Protein AF-A0A6S7HQ78-F1 (afdb_monomer)

Organism: Paramuricea clavata (NCBI:txid317549)

Mean predicted aligned error: 3.04 Å

pLDDT: mean 95.35, std 5.03, range [58.72, 98.69]

Nearest PDB structures (foldseek):
  8rsv-assembly2_B  TM=5.257E-01  e=1.637E+00  Bacillus phage phi3T
  3jck-assembly1_C  TM=4.688E-01  e=1.423E+00  Saccharomyces cerevisiae S288C
  6fvu-assembly1_Q  TM=4.841E-01  e=2.065E+00  Saccharomyces cerevisiae S288C
  9e8h-assembly1_V  TM=4.568E-01  e=1.971E+00  Homo sapiens
  5a5b-assembly1_Q  TM=2.644E-01  e=6.310E+00  Saccharomyces cerevisiae

InterPro domains:
  IPR033891 Tetratricopeptide repeat protein 38 [PTHR16263] (1-188)

Sequence (188 aa):
MEGRYNEGITFLDRTEEHWTRGEMLACHNYWHWALYHIEKGDHGVAVDIYDKQISQRCKSGAMLDLVDGSSLLYRLQLEGINVKDKWREMQQLWGDGHSDDHILVFNDLHLLMCTLGSKENDETATIMQSMKDFIWERQGTNSDVTKEVGLKMCEAFEYFDKEDYAKSTELLAPLKYKFVKVGGSNAQ

Solvent-accessible surface area (backbone atoms only — not comparable to full-atom values): 10358 Å² total; per-residue (Å²): 133,92,78,57,34,71,60,50,45,54,53,52,65,78,40,41,88,62,53,54,72,42,67,95,48,27,42,57,52,50,44,53,48,25,49,32,26,46,78,70,67,42,48,70,57,23,49,48,42,39,66,70,48,32,56,62,48,24,73,73,58,45,67,68,32,44,42,44,47,34,53,50,53,52,52,40,43,75,74,68,43,92,50,61,80,55,21,52,56,52,39,60,54,61,47,93,78,57,57,75,60,76,78,44,48,47,55,55,51,30,52,45,50,23,26,61,57,48,66,38,62,69,60,39,52,47,35,59,47,37,53,52,50,43,45,72,78,44,79,55,72,52,33,51,37,27,66,76,47,38,55,47,49,50,53,18,50,54,28,42,76,71,67,37,54,67,60,15,45,66,50,42,63,85,38,67,92,50,56,76,68,55,52,82,56,93,88,109

Foldseek 3Di:
DPLPLVVLLVVCVVCVVPCVVVLVCNLVSLLSNLVSCVSVVVNVVSVVSLVPPLLVSLLVLPLVSLLSSLVSLLSSVVVVHDCLVVLVSSLVSPPDPCLQVLPALSSLLSNLSSCLSNVVVVSLVSSLVNLVVCLVPDDDLSSVLCVPQRSLQSVLVVCVSVVVPVSSCVSCVVCVVVPCSSDDDPVD

Secondary structure (DSSP, 8-state):
--S-HHHHHHHHHHTHHHHTT-HHHHHHHHHHHHHHHHHHT-HHHHHHHIIIIIHHHHTT--HHHHHHHHHHHHHHHHTT---HHHHHHHHHHH-TTSTTT-S-HHHHHHHHHHHHHHT-HHHHHHHHHHHHHHHHH--SHHHHHIIIIIHHHHHHHHHHHTT-HHHHHHHHGGGTTTGGGG-S-TT-

Structure (mmCIF, N/CA/C/O backbone):
data_AF-A0A6S7HQ78-F1
#
_entry.id   AF-A0A6S7HQ78-F1
#
loop_
_atom_site.group_PDB
_atom_site.id
_atom_site.type_symbol
_atom_site.label_atom_id
_atom_site.label_alt_id
_atom_site.label_comp_id
_atom_site.label_asym_id
_atom_site.label_entity_id
_atom_site.label_seq_id
_atom_site.pdbx_PDB_ins_code
_atom_site.Cartn_x
_atom_site.Cartn_y
_atom_site.Cartn_z
_atom_site.occupancy
_atom_site.B_iso_or_equiv
_atom_site.auth_seq_id
_atom_site.auth_comp_id
_atom_site.auth_asym_id
_atom_site.auth_atom_id
_atom_site.pdbx_PDB_model_num
ATOM 1 N N . MET A 1 1 ? -8.810 -14.954 -3.221 1.00 58.72 1 MET A N 1
ATOM 2 C CA . MET A 1 1 ? -9.829 -15.049 -2.154 1.00 58.72 1 MET A CA 1
ATOM 3 C C . MET A 1 1 ? -11.047 -15.767 -2.712 1.00 58.72 1 MET A C 1
ATOM 5 O O . MET A 1 1 ? -11.453 -15.450 -3.818 1.00 58.72 1 MET A O 1
ATOM 9 N N . GLU A 1 2 ? -11.600 -16.749 -2.001 1.00 82.00 2 GLU A N 1
ATOM 10 C CA . GLU A 1 2 ? -12.735 -17.574 -2.473 1.00 82.00 2 GLU A CA 1
ATOM 11 C C . GLU A 1 2 ? -14.113 -16.924 -2.218 1.00 82.00 2 GLU A C 1
ATOM 13 O O . GLU A 1 2 ? -15.136 -17.594 -2.296 1.00 82.00 2 GLU A O 1
ATOM 18 N N . GLY A 1 3 ? -14.155 -15.640 -1.842 1.00 84.75 3 GLY A N 1
ATOM 19 C CA . GLY A 1 3 ? -15.401 -14.927 -1.523 1.00 84.75 3 GLY A CA 1
ATOM 20 C C . GLY A 1 3 ? -16.087 -15.363 -0.218 1.00 84.75 3 GLY A C 1
ATOM 21 O O . GLY A 1 3 ? -17.202 -14.937 0.058 1.00 84.75 3 GLY A O 1
ATOM 22 N N . ARG A 1 4 ? -15.441 -16.190 0.615 1.00 92.69 4 ARG A N 1
ATOM 23 C CA . ARG A 1 4 ? -15.998 -16.723 1.875 1.00 92.69 4 ARG A CA 1
ATOM 24 C C . ARG A 1 4 ? -15.864 -15.746 3.056 1.00 92.69 4 ARG A C 1
ATOM 26 O O . ARG A 1 4 ? -15.398 -16.121 4.130 1.00 92.69 4 ARG A O 1
ATOM 33 N N . TYR A 1 5 ? -16.260 -14.485 2.870 1.00 94.44 5 TYR A N 1
ATOM 34 C CA . TYR A 1 5 ? -16.029 -13.421 3.861 1.00 94.44 5 TYR A CA 1
ATOM 35 C C . TYR A 1 5 ? -16.758 -13.649 5.195 1.00 94.44 5 TYR A C 1
ATOM 37 O O . TYR A 1 5 ? -16.182 -13.398 6.248 1.0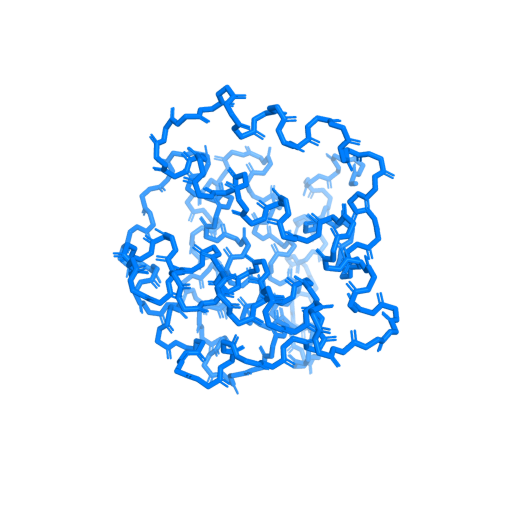0 94.44 5 TYR A O 1
ATOM 45 N N . ASN A 1 6 ? -17.972 -14.212 5.195 1.00 96.62 6 ASN A N 1
ATOM 46 C CA . ASN A 1 6 ? -18.690 -14.518 6.445 1.00 96.62 6 ASN A CA 1
ATOM 47 C C . ASN A 1 6 ? -17.988 -15.604 7.281 1.00 96.62 6 ASN A C 1
ATOM 49 O O . ASN A 1 6 ? -17.935 -15.510 8.510 1.00 96.62 6 ASN A O 1
ATOM 53 N N . GLU A 1 7 ? -17.434 -16.628 6.625 1.00 97.19 7 GLU A N 1
ATOM 54 C CA . GLU A 1 7 ? -16.640 -17.667 7.292 1.00 97.19 7 GLU A CA 1
ATOM 55 C C . GLU A 1 7 ? -15.334 -17.080 7.837 1.00 97.19 7 GLU A C 1
ATOM 57 O O . GLU A 1 7 ? -14.981 -17.349 8.984 1.00 97.19 7 GLU A O 1
ATOM 62 N N . GLY A 1 8 ? -14.664 -16.229 7.051 1.00 96.50 8 GLY A N 1
ATOM 63 C CA . GLY A 1 8 ? -13.446 -15.523 7.453 1.00 96.50 8 GLY A CA 1
ATOM 64 C C . GLY A 1 8 ? -13.648 -14.620 8.672 1.00 96.50 8 GLY A C 1
ATOM 65 O O . GLY A 1 8 ? -12.888 -14.720 9.633 1.00 96.50 8 GLY A O 1
ATOM 66 N N . ILE A 1 9 ? -14.715 -13.813 8.679 1.00 97.81 9 ILE A N 1
ATOM 67 C CA . ILE A 1 9 ? -15.107 -12.979 9.828 1.00 97.81 9 ILE A CA 1
ATOM 68 C C . ILE A 1 9 ? -15.358 -13.853 11.055 1.00 97.81 9 ILE A C 1
ATOM 70 O O . ILE A 1 9 ? -14.793 -13.594 12.111 1.00 97.81 9 ILE A O 1
ATOM 74 N N . THR A 1 10 ? -16.165 -14.910 10.913 1.00 98.00 10 THR A N 1
ATOM 75 C CA . THR A 1 10 ? -16.498 -15.808 12.032 1.00 98.00 10 THR A CA 1
ATOM 76 C C . THR A 1 10 ? -15.250 -16.473 12.612 1.00 98.00 10 THR A C 1
ATOM 78 O O . THR A 1 10 ? -15.151 -16.659 13.823 1.00 98.00 10 THR A O 1
ATOM 81 N N . PHE A 1 11 ? -14.301 -16.859 11.758 1.00 97.50 11 PHE A N 1
ATOM 82 C CA . PHE A 1 11 ? -13.046 -17.466 12.182 1.00 97.50 11 PHE A CA 1
ATOM 83 C C . PHE A 1 11 ? -12.164 -16.477 12.950 1.00 97.50 11 PHE A C 1
ATOM 85 O O . PHE A 1 11 ? -11.717 -16.808 14.050 1.00 97.50 11 PHE A O 1
ATOM 92 N N . LEU A 1 12 ? -11.933 -15.280 12.398 1.00 97.19 12 LEU A N 1
ATOM 93 C CA . LEU A 1 12 ? -11.068 -14.270 13.015 1.00 97.19 12 LEU A CA 1
ATOM 94 C C . LEU A 1 12 ? -11.642 -13.766 14.342 1.00 97.19 12 LEU A C 1
ATOM 96 O O . LEU A 1 12 ? -10.899 -13.707 15.318 1.00 97.19 12 LEU A O 1
ATOM 100 N N . ASP A 1 13 ? -12.955 -13.543 14.402 1.00 97.56 13 ASP A N 1
ATOM 101 C CA . ASP A 1 13 ? -13.685 -13.148 15.612 1.00 97.56 13 ASP A CA 1
ATOM 102 C C . ASP A 1 13 ? -13.544 -14.180 16.738 1.00 97.56 13 ASP A C 1
ATOM 104 O O . ASP A 1 13 ? -13.049 -13.890 17.825 1.00 97.56 13 ASP A O 1
ATOM 108 N N . ARG A 1 14 ? -13.879 -15.445 16.460 1.00 97.94 14 ARG A N 1
ATOM 109 C CA . ARG A 1 14 ? -13.864 -16.510 17.479 1.00 97.94 14 ARG A CA 1
ATOM 110 C C . ARG A 1 14 ? -12.477 -16.871 17.992 1.00 97.94 14 ARG A C 1
ATOM 112 O O . ARG A 1 14 ? -12.375 -17.574 18.995 1.00 97.94 14 ARG A O 1
ATOM 119 N N . THR A 1 15 ? -11.427 -16.482 17.277 1.00 97.00 15 THR A N 1
ATOM 120 C CA . THR A 1 15 ? -10.051 -16.874 17.596 1.00 97.00 15 THR A CA 1
ATOM 121 C C . THR A 1 15 ? -9.149 -15.688 17.921 1.00 97.00 15 THR A C 1
ATOM 123 O O . THR A 1 15 ? -7.942 -15.887 18.068 1.00 97.00 15 THR A O 1
ATOM 126 N N . GLU A 1 16 ? -9.714 -14.485 18.095 1.00 96.88 16 GLU A N 1
ATOM 127 C CA . GLU A 1 16 ? -8.973 -13.237 18.329 1.00 96.88 16 GLU A CA 1
ATOM 128 C C . GLU A 1 16 ? -7.932 -13.363 19.441 1.00 96.88 16 GLU A C 1
ATOM 130 O O . GLU A 1 16 ? -6.749 -13.095 19.226 1.00 96.88 16 GLU A O 1
ATOM 135 N N . GLU A 1 17 ? -8.319 -13.893 20.602 1.00 95.56 17 GLU A N 1
ATOM 136 C CA . GLU A 1 17 ? -7.420 -14.066 21.752 1.00 95.56 17 GLU A CA 1
ATOM 137 C C . GLU A 1 17 ? -6.230 -15.007 21.495 1.00 95.56 17 GLU A C 1
ATOM 139 O O . GLU A 1 17 ? -5.263 -15.024 22.267 1.00 95.56 17 GLU A O 1
ATOM 144 N N . HIS A 1 18 ? -6.298 -15.836 20.451 1.00 95.06 18 HIS A N 1
ATOM 145 C CA . HIS A 1 18 ? -5.239 -16.769 20.084 1.00 95.06 18 HIS A CA 1
ATOM 146 C C . HIS A 1 18 ? -4.243 -16.133 19.124 1.00 95.06 18 HIS A C 1
ATOM 148 O O . HIS A 1 18 ? -3.040 -16.170 19.386 1.00 95.06 18 HIS A O 1
ATOM 154 N N . TRP A 1 19 ? -4.719 -15.549 18.022 1.00 95.50 19 TRP A N 1
ATOM 155 C CA . TRP A 1 19 ? -3.825 -15.033 16.986 1.00 95.50 19 TRP A CA 1
ATOM 156 C C . TRP A 1 19 ? -3.245 -13.658 17.326 1.00 95.50 19 TRP A C 1
ATOM 158 O O . TRP A 1 19 ? -2.155 -13.338 16.857 1.00 95.50 19 TRP A O 1
ATOM 168 N N . THR A 1 20 ? -3.887 -12.878 18.202 1.00 94.88 20 THR A N 1
ATOM 169 C CA . THR A 1 20 ? -3.341 -11.594 18.689 1.00 94.88 20 THR A CA 1
ATOM 170 C C . THR A 1 20 ? -2.066 -11.749 19.515 1.00 94.88 20 THR A C 1
ATOM 172 O O . THR A 1 20 ? -1.284 -10.807 19.608 1.00 94.88 20 THR A O 1
ATOM 175 N N . ARG A 1 21 ? -1.806 -12.943 20.065 1.00 91.69 21 ARG A N 1
ATOM 176 C CA . ARG A 1 21 ? -0.558 -13.260 20.784 1.00 91.69 21 ARG A CA 1
ATOM 177 C C . ARG A 1 21 ? 0.660 -13.314 19.862 1.00 91.69 21 ARG A C 1
ATOM 179 O O . ARG A 1 21 ? 1.787 -13.215 20.334 1.00 91.69 21 ARG A O 1
ATOM 186 N N . GLY A 1 22 ? 0.447 -13.518 18.562 1.00 86.19 22 GLY A N 1
ATOM 187 C CA . GLY A 1 22 ? 1.499 -13.469 17.555 1.00 86.19 22 GLY A CA 1
ATOM 188 C C . GLY A 1 22 ? 1.717 -12.037 17.089 1.00 86.19 22 GLY A C 1
ATOM 189 O O . GLY A 1 22 ? 1.193 -11.663 16.043 1.00 86.19 22 GLY A O 1
ATOM 190 N N . GLU A 1 23 ? 2.488 -11.250 17.843 1.00 80.06 23 GLU A N 1
ATOM 191 C CA . GLU A 1 23 ? 2.653 -9.804 17.609 1.00 80.06 23 GLU A CA 1
ATOM 192 C C . GLU A 1 23 ? 3.018 -9.463 16.154 1.00 80.06 23 GLU A C 1
ATOM 194 O O . GLU A 1 23 ? 2.415 -8.564 15.578 1.00 80.06 23 GLU A O 1
ATOM 199 N N . MET A 1 24 ? 3.899 -10.250 15.521 1.00 85.81 24 MET A N 1
ATOM 200 C CA . MET A 1 24 ? 4.350 -10.027 14.136 1.00 85.81 24 MET A CA 1
ATOM 201 C C . MET A 1 24 ? 3.259 -10.158 13.062 1.00 85.81 24 MET A C 1
ATOM 203 O O . MET A 1 24 ? 3.429 -9.633 11.969 1.00 85.81 24 MET A O 1
ATOM 207 N N . LEU A 1 25 ? 2.182 -10.909 13.318 1.00 93.81 25 LEU A N 1
ATOM 208 C CA . LEU A 1 25 ? 1.115 -11.160 12.336 1.00 93.81 25 LEU A CA 1
ATOM 209 C C . LEU A 1 25 ? -0.246 -10.643 12.798 1.00 93.81 25 LEU A C 1
ATOM 211 O O . LEU A 1 25 ? -1.219 -10.719 12.051 1.00 93.81 25 LEU A O 1
ATOM 215 N N . ALA A 1 26 ? -0.338 -10.120 14.021 1.00 96.38 26 ALA A N 1
ATOM 216 C CA . ALA A 1 26 ? -1.592 -9.626 14.563 1.00 96.38 26 ALA A CA 1
ATOM 217 C C . ALA A 1 26 ? -2.154 -8.479 13.710 1.00 96.38 26 ALA A C 1
ATOM 219 O O . ALA A 1 26 ? -3.341 -8.500 13.398 1.00 96.38 26 ALA A O 1
ATOM 220 N N . CYS A 1 27 ? -1.313 -7.522 13.291 1.00 97.00 27 CYS A N 1
ATOM 221 C CA . CYS A 1 27 ? -1.737 -6.440 12.396 1.00 97.00 27 CYS A CA 1
ATOM 222 C C . CYS A 1 27 ? -2.287 -6.993 11.080 1.00 97.00 27 CYS A C 1
ATOM 224 O O . CYS A 1 27 ? -3.417 -6.690 10.702 1.00 97.00 27 CYS A O 1
ATOM 226 N N . HIS A 1 28 ? -1.538 -7.908 10.466 1.00 97.12 28 HIS A N 1
ATOM 227 C CA . HIS A 1 28 ? -1.917 -8.534 9.207 1.00 97.12 28 HIS A CA 1
ATOM 228 C C . HIS A 1 28 ? -3.237 -9.307 9.295 1.00 97.12 28 HIS A C 1
ATOM 230 O O . HIS A 1 28 ? -4.063 -9.263 8.385 1.00 97.12 28 HIS A O 1
ATOM 236 N N . ASN A 1 29 ? -3.500 -9.973 10.418 1.00 97.19 29 ASN A N 1
ATOM 237 C CA . ASN A 1 29 ? -4.776 -10.651 10.637 1.00 97.19 29 ASN A CA 1
ATOM 238 C C . ASN A 1 29 ? -5.939 -9.662 10.796 1.00 97.19 29 ASN A C 1
ATOM 240 O O . ASN A 1 29 ? -7.007 -9.899 10.230 1.00 97.19 29 ASN A O 1
ATOM 244 N N . TYR A 1 30 ? -5.741 -8.539 11.496 1.00 98.12 30 TYR A N 1
ATOM 245 C CA . TYR A 1 30 ? -6.737 -7.460 11.524 1.00 98.12 30 TYR A CA 1
ATOM 246 C C . TYR A 1 30 ? -6.963 -6.858 10.139 1.00 98.12 30 TYR A C 1
ATOM 248 O O . TYR A 1 30 ? -8.100 -6.546 9.795 1.00 98.12 30 TYR A O 1
ATOM 256 N N . TRP A 1 31 ? -5.916 -6.739 9.327 1.00 98.06 31 TRP A N 1
ATOM 257 C CA . TRP A 1 31 ? -6.031 -6.284 7.949 1.00 98.06 31 TRP A CA 1
ATOM 258 C C . TRP A 1 31 ? -6.924 -7.213 7.116 1.00 98.06 31 TRP A C 1
ATOM 260 O O . TRP A 1 31 ? -7.906 -6.746 6.538 1.00 98.06 31 TRP A O 1
ATOM 270 N N . HIS A 1 32 ? -6.690 -8.533 7.143 1.00 97.31 32 HIS A N 1
ATOM 271 C CA . HIS A 1 32 ? -7.589 -9.510 6.499 1.00 97.31 32 HIS A CA 1
ATOM 272 C C . HIS A 1 32 ? -9.019 -9.421 7.039 1.00 97.31 32 HIS A C 1
ATOM 274 O O . HIS A 1 32 ? -9.977 -9.515 6.273 1.00 97.31 32 HIS A O 1
ATOM 280 N N . TRP A 1 33 ? -9.182 -9.212 8.349 1.00 97.88 33 TRP A N 1
ATOM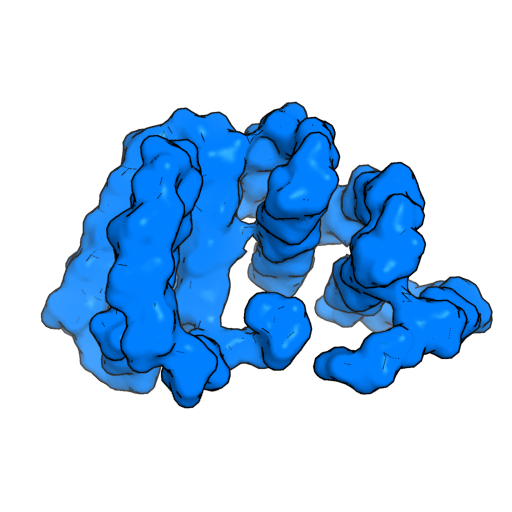 281 C CA . TRP A 1 33 ? -10.503 -9.033 8.947 1.00 97.88 33 TRP A CA 1
ATOM 282 C C . TRP A 1 33 ? -11.221 -7.809 8.373 1.00 97.88 33 TRP A C 1
ATOM 284 O O . TRP A 1 33 ? -12.383 -7.903 7.976 1.00 97.88 33 TRP A O 1
ATOM 294 N N . ALA A 1 34 ? -10.526 -6.676 8.277 1.00 98.38 34 ALA A N 1
ATOM 295 C CA . ALA A 1 34 ? -11.068 -5.455 7.698 1.00 98.38 34 ALA A CA 1
ATOM 296 C C . ALA A 1 34 ? -11.445 -5.649 6.223 1.00 98.38 34 ALA A C 1
ATOM 298 O O . ALA A 1 34 ? -12.515 -5.197 5.817 1.00 98.38 34 ALA A O 1
ATOM 299 N N . LEU A 1 35 ? -10.641 -6.383 5.442 1.00 97.19 35 LEU A N 1
ATOM 300 C CA . LEU A 1 35 ? -10.989 -6.705 4.056 1.00 97.19 35 LEU A CA 1
ATOM 301 C C . LEU A 1 35 ? -12.298 -7.482 3.945 1.00 97.19 35 LEU A C 1
ATOM 303 O O . LEU A 1 35 ? -13.119 -7.163 3.093 1.00 97.19 35 LEU A O 1
ATOM 307 N N . TYR A 1 36 ? -12.534 -8.471 4.810 1.00 97.62 36 TYR A N 1
ATOM 308 C CA . TYR A 1 36 ? -13.803 -9.199 4.778 1.00 97.62 36 TYR A CA 1
ATOM 309 C C . TYR A 1 36 ? -15.007 -8.296 5.053 1.00 97.62 36 TYR A C 1
ATOM 311 O O . TYR A 1 36 ? -16.075 -8.519 4.485 1.00 97.62 36 TYR A O 1
ATOM 319 N N . HIS A 1 37 ? -14.846 -7.279 5.902 1.00 98.12 37 HIS A N 1
ATOM 320 C CA . HIS A 1 37 ? -15.891 -6.281 6.132 1.00 98.12 37 HIS A CA 1
ATOM 321 C C . HIS A 1 37 ? -16.060 -5.334 4.945 1.00 98.12 37 HIS A C 1
ATOM 323 O O . HIS A 1 37 ? -17.197 -5.004 4.624 1.00 98.12 37 HIS A O 1
ATOM 329 N N . ILE A 1 38 ? -14.980 -4.964 4.246 1.00 97.44 38 ILE A N 1
ATOM 330 C CA . ILE A 1 38 ? -15.074 -4.218 2.980 1.00 97.44 38 ILE A CA 1
ATOM 331 C C . ILE A 1 38 ? -15.879 -5.009 1.945 1.00 97.44 38 ILE A C 1
ATOM 333 O O . ILE A 1 38 ? -16.878 -4.510 1.444 1.00 97.44 38 ILE A O 1
ATOM 337 N N . GLU A 1 39 ? -15.531 -6.275 1.709 1.00 95.19 39 GLU A N 1
ATOM 338 C CA . GLU A 1 39 ? -16.227 -7.145 0.744 1.00 95.19 39 GLU A CA 1
ATOM 339 C C . GLU A 1 39 ? -17.715 -7.351 1.079 1.00 95.19 39 GLU A C 1
ATOM 341 O O . GLU A 1 39 ? -18.547 -7.579 0.200 1.00 95.19 39 GLU A O 1
ATOM 346 N N . LYS A 1 40 ? -18.072 -7.273 2.364 1.00 95.94 40 LYS A N 1
ATOM 347 C CA . LYS A 1 40 ? -19.457 -7.368 2.838 1.00 95.94 40 LYS A CA 1
ATOM 348 C C . LYS A 1 40 ? -20.230 -6.043 2.719 1.00 95.94 40 LYS A C 1
ATOM 350 O O . LYS A 1 40 ? -21.454 -6.050 2.846 1.00 95.94 40 LYS A O 1
ATOM 355 N N . GLY A 1 41 ? -19.543 -4.924 2.482 1.00 96.38 41 GLY A N 1
ATOM 356 C CA . GLY A 1 41 ? -20.099 -3.567 2.504 1.00 96.38 41 GLY A CA 1
ATOM 357 C C . GLY A 1 41 ? -20.178 -2.941 3.904 1.00 96.38 41 GLY A C 1
ATOM 358 O O . GLY A 1 41 ? -20.706 -1.841 4.067 1.00 96.38 41 GLY A O 1
ATOM 359 N N . ASP A 1 42 ? -19.628 -3.603 4.924 1.00 97.88 42 ASP A N 1
ATOM 360 C CA . ASP A 1 42 ? -19.590 -3.141 6.317 1.00 97.88 42 ASP A CA 1
ATOM 361 C C . ASP A 1 42 ? -18.409 -2.167 6.539 1.00 97.88 42 ASP A C 1
ATOM 363 O O . ASP A 1 42 ? -17.599 -2.315 7.457 1.00 97.88 42 ASP A O 1
ATOM 367 N N . HIS A 1 43 ? -18.298 -1.132 5.698 1.00 98.31 43 HIS A N 1
ATOM 368 C CA . HIS A 1 43 ? -17.146 -0.217 5.665 1.00 98.31 43 HIS A CA 1
ATOM 369 C C . HIS A 1 43 ? -16.861 0.473 7.006 1.00 98.31 43 HIS A C 1
ATOM 371 O O . HIS A 1 43 ? -15.704 0.685 7.363 1.00 98.31 43 HIS A O 1
ATOM 377 N N . GLY A 1 44 ? -17.905 0.793 7.780 1.00 98.38 44 GLY A N 1
ATOM 378 C CA . GLY A 1 44 ? -17.749 1.377 9.115 1.00 98.38 44 GLY A CA 1
ATOM 379 C C . GLY A 1 44 ? -16.996 0.456 10.080 1.00 98.38 44 GLY A C 1
ATOM 380 O O . GLY A 1 44 ? -16.186 0.930 10.869 1.00 98.38 44 GLY A O 1
ATOM 381 N N . VAL A 1 45 ? -17.192 -0.862 9.970 1.00 98.44 45 VAL A N 1
ATOM 382 C CA . VAL A 1 45 ? -16.467 -1.846 10.786 1.00 98.44 45 VAL A CA 1
ATOM 383 C C . VAL A 1 45 ? -15.006 -1.939 10.348 1.00 98.44 45 VAL A C 1
ATOM 385 O O . VAL A 1 45 ? -14.117 -2.015 11.192 1.00 98.44 45 VAL A O 1
ATOM 388 N N . ALA A 1 46 ? -14.736 -1.877 9.042 1.00 98.62 46 ALA A N 1
ATOM 389 C CA . ALA A 1 46 ? -13.368 -1.852 8.527 1.00 98.62 46 ALA A CA 1
ATOM 390 C C . ALA A 1 46 ? -12.593 -0.605 8.998 1.00 98.62 46 ALA A C 1
ATOM 392 O O . ALA A 1 46 ? -11.438 -0.722 9.411 1.00 98.62 46 ALA A O 1
ATOM 393 N N . VAL A 1 47 ? -13.238 0.569 9.015 1.00 98.69 47 VAL A N 1
ATOM 394 C CA . VAL A 1 47 ? -12.672 1.802 9.596 1.00 98.69 47 VAL A CA 1
ATOM 395 C C . VAL A 1 47 ? -12.404 1.639 11.092 1.00 98.69 47 VAL A C 1
ATOM 397 O O . VAL A 1 47 ? -11.322 1.987 11.559 1.00 98.69 47 VAL A O 1
ATOM 400 N N . ASP A 1 48 ? -13.342 1.057 11.838 1.00 98.56 48 ASP A N 1
ATOM 401 C CA . ASP A 1 48 ? -13.180 0.789 13.268 1.00 98.56 48 ASP A CA 1
ATOM 402 C C . ASP A 1 48 ? -11.988 -0.136 13.561 1.00 98.56 48 ASP A C 1
ATOM 404 O O . ASP A 1 48 ? -11.242 0.096 14.516 1.00 98.56 48 ASP A O 1
ATOM 408 N N . ILE A 1 49 ? -11.790 -1.177 12.743 1.00 98.62 49 ILE A N 1
ATOM 409 C CA . ILE A 1 49 ? -10.632 -2.076 12.842 1.00 98.62 49 ILE A CA 1
ATOM 410 C C . ILE A 1 49 ? -9.341 -1.306 12.553 1.00 98.62 49 ILE A C 1
ATOM 412 O O . ILE A 1 49 ? -8.371 -1.443 13.305 1.00 98.62 49 ILE A O 1
ATOM 416 N N . TYR A 1 50 ? -9.328 -0.467 11.512 1.00 98.69 50 TYR A N 1
ATOM 417 C CA . TYR A 1 50 ? -8.176 0.383 11.220 1.00 98.69 50 TYR A CA 1
ATOM 418 C C . TYR A 1 50 ? -7.823 1.266 12.425 1.00 98.69 50 TYR A C 1
ATOM 420 O O . TYR A 1 50 ? -6.692 1.236 12.911 1.00 98.69 50 TYR A O 1
ATOM 428 N N . ASP A 1 51 ? -8.804 1.994 12.960 1.00 98.19 51 ASP A N 1
ATOM 429 C CA . ASP A 1 51 ? -8.592 2.976 14.024 1.00 98.19 51 ASP A CA 1
ATOM 430 C C . ASP A 1 51 ? -8.165 2.339 15.344 1.00 98.19 51 ASP A C 1
ATOM 432 O O . ASP A 1 51 ? -7.265 2.845 16.016 1.00 98.19 51 ASP A O 1
ATOM 436 N N . LYS A 1 52 ? -8.779 1.217 15.722 1.00 98.00 52 LYS A N 1
ATOM 437 C CA . LYS A 1 52 ? -8.528 0.581 17.022 1.00 98.00 52 LYS A CA 1
ATOM 438 C C . LYS A 1 52 ? -7.302 -0.322 17.009 1.00 98.00 52 LYS A C 1
ATOM 440 O O . LYS A 1 52 ? -6.674 -0.485 18.053 1.00 98.00 52 LYS A O 1
ATOM 445 N N . GLN A 1 53 ? -6.982 -0.935 15.868 1.00 97.75 53 GLN A N 1
ATOM 446 C CA . GLN A 1 53 ? -6.019 -2.035 15.824 1.00 97.75 53 GLN A CA 1
ATOM 447 C C . GLN A 1 53 ? -4.833 -1.759 14.907 1.00 97.75 53 GLN A C 1
ATOM 449 O O . GLN A 1 53 ? -3.694 -1.854 15.368 1.00 97.75 53 GLN A O 1
ATOM 454 N N . ILE A 1 54 ? -5.075 -1.432 13.638 1.00 97.81 54 ILE A N 1
ATOM 455 C CA . ILE A 1 54 ? -4.000 -1.310 12.641 1.00 97.81 54 ILE A CA 1
ATOM 456 C C . ILE A 1 54 ? -3.187 -0.039 12.894 1.00 97.81 54 ILE A C 1
ATOM 458 O O . ILE A 1 54 ? -1.976 -0.130 13.064 1.00 97.81 54 ILE A O 1
ATOM 462 N N . SER A 1 55 ? -3.839 1.117 13.067 1.00 97.12 55 SER A N 1
ATOM 463 C CA . SER A 1 55 ? -3.161 2.400 13.326 1.00 97.12 55 SER A CA 1
ATOM 464 C C . SER A 1 55 ? -2.231 2.349 14.546 1.00 97.12 55 SER A C 1
ATOM 466 O O . SER A 1 55 ? -1.123 2.878 14.518 1.00 97.12 55 SER A O 1
ATOM 468 N N . GLN A 1 56 ? -2.643 1.660 15.618 1.00 96.44 56 GLN A N 1
ATOM 469 C CA . GLN A 1 56 ? -1.830 1.519 16.827 1.00 96.44 56 GLN A CA 1
ATOM 470 C C . GLN A 1 56 ? -0.615 0.621 16.602 1.00 96.44 56 GLN A C 1
ATOM 472 O O . GLN A 1 56 ? 0.433 0.869 17.192 1.00 96.44 56 GLN A O 1
ATOM 477 N N . ARG A 1 57 ? -0.741 -0.402 15.751 1.00 96.19 57 ARG A N 1
ATOM 478 C CA . ARG A 1 57 ? 0.356 -1.319 15.418 1.00 96.19 57 ARG A CA 1
ATOM 479 C C . ARG A 1 57 ? 1.351 -0.688 14.459 1.00 96.19 57 ARG A C 1
ATOM 481 O O . ARG A 1 57 ? 2.542 -0.817 14.701 1.00 96.19 57 ARG A O 1
ATOM 488 N N . CYS A 1 58 ? 0.893 0.119 13.500 1.00 96.25 58 CYS A N 1
ATOM 489 C CA . CYS A 1 58 ? 1.766 0.899 12.616 1.00 96.25 58 CYS A CA 1
ATOM 490 C C . CYS A 1 58 ? 2.778 1.775 13.380 1.00 96.25 58 CYS A C 1
ATOM 492 O O . CYS A 1 58 ? 3.871 2.025 12.882 1.00 96.25 58 CYS A O 1
ATOM 494 N N . LYS A 1 59 ? 2.469 2.195 14.617 1.00 94.75 59 LYS A N 1
ATOM 495 C CA . LYS A 1 59 ? 3.396 2.947 15.490 1.00 94.75 59 LYS A CA 1
ATOM 496 C C . LYS A 1 59 ? 4.655 2.170 15.877 1.00 94.75 59 LYS A C 1
ATOM 498 O O . LYS A 1 59 ? 5.607 2.778 16.357 1.00 94.75 59 LYS A O 1
ATOM 503 N N . SER A 1 60 ? 4.673 0.850 15.686 1.00 92.94 60 SER A N 1
ATOM 504 C CA . SER A 1 60 ? 5.873 0.025 15.836 1.00 92.94 60 SER A CA 1
ATOM 505 C C . SER A 1 60 ? 6.944 0.355 14.788 1.00 92.94 60 SER A C 1
ATOM 507 O O . SER A 1 60 ? 8.116 0.056 15.008 1.00 92.94 60 SER A O 1
ATOM 509 N N . GLY A 1 61 ? 6.548 0.947 13.653 1.00 91.81 61 GLY A N 1
ATOM 510 C CA . GLY A 1 61 ? 7.405 1.144 12.484 1.00 91.81 61 GLY A CA 1
ATOM 511 C C . GLY A 1 61 ? 7.703 -0.151 11.722 1.00 91.81 61 GLY A C 1
ATOM 512 O O . GLY A 1 61 ? 8.538 -0.156 10.821 1.00 91.81 61 GLY A O 1
ATOM 513 N N . ALA A 1 62 ? 7.063 -1.273 12.071 1.00 93.56 62 ALA A N 1
ATOM 514 C CA . ALA A 1 62 ? 7.248 -2.517 11.342 1.00 93.56 62 ALA A CA 1
ATOM 515 C C . ALA A 1 62 ? 6.704 -2.376 9.916 1.00 93.56 62 ALA A C 1
ATOM 517 O O . ALA A 1 62 ? 5.531 -2.072 9.715 1.00 93.56 62 ALA A O 1
ATOM 518 N N . MET A 1 63 ? 7.548 -2.667 8.922 1.00 93.75 63 MET A N 1
ATOM 519 C CA . MET A 1 63 ? 7.199 -2.500 7.507 1.00 93.75 63 MET A CA 1
ATOM 520 C C . MET A 1 63 ? 5.899 -3.206 7.114 1.00 93.75 63 MET A C 1
ATOM 522 O O . MET A 1 63 ? 5.124 -2.645 6.348 1.00 9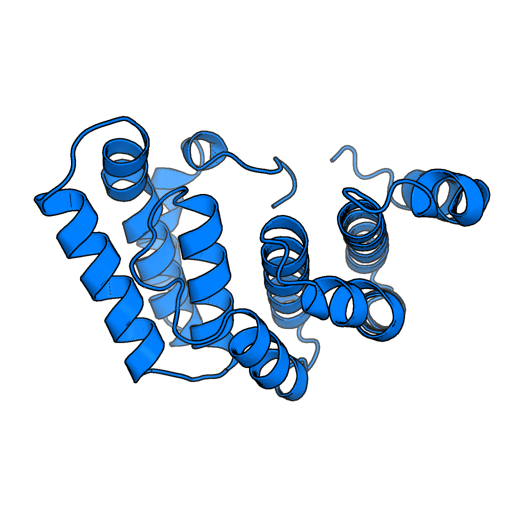3.75 63 MET A O 1
ATOM 526 N N . LEU A 1 64 ? 5.640 -4.406 7.653 1.00 95.06 64 LEU A N 1
ATOM 527 C CA . LEU A 1 64 ? 4.402 -5.141 7.376 1.00 95.06 64 LEU A CA 1
ATOM 528 C C . LEU A 1 64 ? 3.159 -4.391 7.886 1.00 95.06 64 LEU A C 1
ATOM 530 O O . LEU A 1 64 ? 2.151 -4.327 7.192 1.00 95.06 64 LEU A O 1
ATOM 534 N N . ASP A 1 65 ? 3.247 -3.768 9.059 1.00 96.69 65 ASP A N 1
ATOM 535 C CA . ASP A 1 65 ? 2.140 -2.988 9.607 1.00 96.69 65 ASP A CA 1
ATOM 536 C C . ASP A 1 65 ? 1.894 -1.738 8.749 1.00 96.69 65 ASP A C 1
ATOM 538 O O . ASP A 1 65 ? 0.746 -1.401 8.457 1.00 96.69 65 ASP A O 1
ATOM 542 N N . LEU A 1 66 ? 2.968 -1.083 8.288 1.00 96.94 66 LEU A N 1
ATOM 543 C CA . LEU A 1 66 ? 2.872 0.107 7.441 1.00 96.94 66 LEU A CA 1
ATOM 544 C C . LEU A 1 66 ? 2.220 -0.202 6.085 1.00 96.94 66 LEU A C 1
ATOM 546 O O . LEU A 1 66 ? 1.319 0.527 5.665 1.00 96.94 66 LEU A O 1
ATOM 550 N N . VAL A 1 67 ? 2.619 -1.284 5.407 1.00 97.19 67 VAL A N 1
ATOM 551 C CA . VAL A 1 67 ? 1.992 -1.695 4.132 1.00 97.19 67 VAL A CA 1
ATOM 552 C C . VAL A 1 67 ? 0.531 -2.120 4.326 1.00 97.19 67 VAL A C 1
ATOM 554 O O . VAL A 1 67 ? -0.326 -1.738 3.527 1.00 97.19 67 VAL A O 1
ATOM 557 N N . ASP A 1 68 ? 0.204 -2.809 5.424 1.00 98.19 68 ASP A N 1
ATOM 558 C CA . ASP A 1 68 ? -1.175 -3.183 5.761 1.00 98.19 68 ASP A CA 1
ATOM 559 C C . ASP A 1 68 ? -2.050 -1.937 5.986 1.00 98.19 68 ASP A C 1
ATOM 561 O O . ASP A 1 68 ? -3.129 -1.811 5.401 1.00 98.19 68 ASP A O 1
ATOM 565 N N . GLY A 1 69 ? -1.573 -0.967 6.772 1.00 98.19 69 GLY A N 1
ATOM 566 C CA . GLY A 1 69 ? -2.270 0.302 6.990 1.00 98.19 69 GLY A CA 1
ATOM 567 C C . GLY A 1 69 ? -2.500 1.078 5.692 1.00 98.19 69 GLY A C 1
ATOM 56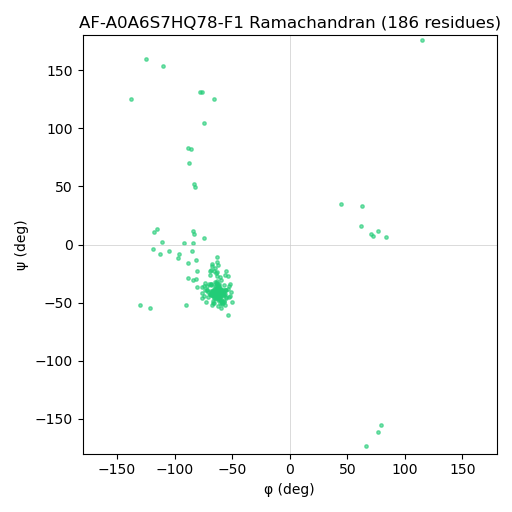8 O O . GLY A 1 69 ? -3.631 1.466 5.391 1.00 98.19 69 GLY A O 1
ATOM 569 N N . SER A 1 70 ? -1.446 1.231 4.888 1.00 98.19 70 SER A N 1
ATOM 570 C CA . SER A 1 70 ? -1.480 1.970 3.618 1.00 98.19 70 SER A CA 1
ATOM 571 C C . SER A 1 70 ? -2.462 1.340 2.624 1.00 98.19 70 SER A C 1
ATOM 573 O O . SER A 1 70 ? -3.309 2.022 2.044 1.00 98.19 70 SER A O 1
ATOM 575 N N . SER A 1 71 ? -2.405 0.014 2.468 1.00 97.88 71 SER A N 1
ATOM 576 C CA . SER A 1 71 ? -3.261 -0.722 1.533 1.00 97.88 71 SER A CA 1
ATOM 577 C C . SER A 1 71 ? -4.734 -0.733 1.947 1.00 97.88 71 SER A C 1
ATOM 579 O O . SER A 1 71 ? -5.607 -0.712 1.071 1.00 97.88 71 SER A O 1
ATOM 581 N N . LEU A 1 72 ? -5.032 -0.755 3.254 1.00 98.56 72 LEU A N 1
ATOM 582 C CA . LEU A 1 72 ? -6.405 -0.692 3.757 1.00 98.56 72 LEU A CA 1
ATOM 583 C C . LEU A 1 72 ? -7.012 0.698 3.562 1.00 98.56 72 LEU A C 1
ATOM 585 O O . LEU A 1 72 ? -8.144 0.798 3.087 1.00 98.56 72 LEU A O 1
ATOM 589 N N . LEU A 1 73 ? -6.266 1.763 3.876 1.00 98.56 73 LEU A N 1
ATOM 590 C CA . LEU A 1 73 ? -6.715 3.134 3.620 1.00 98.56 73 LEU A CA 1
ATOM 591 C C . LEU A 1 73 ? -7.002 3.359 2.136 1.00 98.56 73 LEU A C 1
ATOM 593 O O . LEU A 1 73 ? -8.045 3.916 1.794 1.00 98.56 73 LEU A O 1
ATOM 597 N N . TYR A 1 74 ? -6.125 2.868 1.257 1.00 98.12 74 TYR A N 1
ATOM 598 C CA . TYR A 1 74 ? -6.320 2.988 -0.185 1.00 98.12 74 TYR A CA 1
ATOM 599 C C . TYR A 1 74 ? -7.613 2.301 -0.645 1.00 98.12 74 TYR A C 1
ATOM 601 O O . TYR A 1 74 ? -8.409 2.893 -1.369 1.00 98.12 74 TYR A O 1
ATOM 609 N N . ARG A 1 75 ? -7.883 1.080 -0.167 1.00 97.88 75 ARG A N 1
ATOM 610 C CA . ARG A 1 75 ? -9.121 0.342 -0.483 1.00 97.88 75 ARG A CA 1
ATOM 611 C C . ARG A 1 75 ? -10.372 1.044 0.046 1.00 97.88 75 ARG A C 1
ATOM 613 O O . ARG A 1 75 ? -11.333 1.194 -0.697 1.00 97.88 75 ARG A O 1
ATOM 620 N N . LEU A 1 76 ? -10.347 1.537 1.284 1.00 98.50 76 LEU A N 1
ATOM 621 C CA . LEU A 1 76 ? -11.451 2.327 1.843 1.00 98.50 76 LEU A CA 1
ATOM 622 C C . LEU A 1 76 ? -11.725 3.587 1.008 1.00 98.50 76 LEU A C 1
ATOM 624 O O . LEU A 1 76 ? -12.882 3.916 0.753 1.00 98.50 76 LEU A O 1
ATOM 628 N N . GLN A 1 77 ? -10.675 4.265 0.538 1.00 97.69 77 GLN A N 1
ATOM 629 C CA . GLN A 1 77 ? -10.816 5.417 -0.350 1.00 97.69 77 GLN A CA 1
ATOM 630 C C . GLN A 1 77 ? -11.478 5.044 -1.685 1.00 97.69 77 GLN A C 1
ATOM 632 O O . GLN A 1 77 ? -12.326 5.797 -2.164 1.00 97.69 77 GLN A O 1
ATOM 637 N N . LEU A 1 78 ? -11.126 3.896 -2.275 1.00 96.69 78 LEU A N 1
ATOM 638 C CA . LEU A 1 78 ? -11.757 3.399 -3.505 1.00 96.69 78 LEU A CA 1
ATOM 639 C C . LEU A 1 78 ? -13.251 3.088 -3.318 1.00 96.69 78 LEU A C 1
ATOM 641 O O . LEU A 1 78 ? -14.035 3.346 -4.227 1.00 96.69 78 LEU A O 1
ATOM 645 N N . GLU A 1 79 ? -13.658 2.638 -2.129 1.00 97.69 79 GLU A N 1
ATOM 646 C CA . GLU A 1 79 ? -15.070 2.461 -1.741 1.00 97.69 79 GLU A CA 1
ATOM 647 C C . GLU A 1 79 ? -15.800 3.788 -1.437 1.00 97.69 79 GLU A C 1
ATOM 649 O O . GLU A 1 79 ? -16.946 3.805 -0.982 1.00 97.69 79 GLU A O 1
ATOM 654 N N . GLY A 1 80 ? -15.148 4.935 -1.660 1.00 97.06 80 GLY A N 1
ATOM 655 C CA . GLY A 1 80 ? -15.717 6.263 -1.421 1.00 97.06 80 GLY A CA 1
ATOM 656 C C . GLY A 1 80 ? -15.749 6.675 0.053 1.00 97.06 80 GLY A C 1
ATOM 657 O O . GLY A 1 80 ? -16.391 7.671 0.401 1.00 97.06 80 GLY A O 1
ATOM 658 N N . ILE A 1 81 ? -15.062 5.945 0.935 1.00 98.19 81 ILE A N 1
ATOM 659 C CA . ILE A 1 81 ? -14.966 6.287 2.355 1.00 98.19 81 ILE A CA 1
ATOM 660 C C . ILE A 1 81 ? -13.957 7.418 2.545 1.00 98.19 81 ILE A C 1
ATOM 662 O O . ILE A 1 81 ? -12.830 7.378 2.053 1.00 98.19 81 ILE A O 1
ATOM 666 N N . ASN A 1 82 ? -14.354 8.445 3.299 1.00 96.25 82 ASN A N 1
ATOM 667 C CA . ASN A 1 82 ? -13.474 9.569 3.591 1.00 96.25 82 ASN A CA 1
ATOM 668 C C . ASN A 1 82 ? -12.401 9.174 4.618 1.00 96.25 82 ASN A C 1
ATOM 670 O O . ASN A 1 82 ? -12.675 9.094 5.814 1.00 96.25 82 ASN A O 1
ATOM 674 N N . VAL A 1 83 ? -11.173 8.981 4.141 1.00 96.81 83 VAL A N 1
ATOM 675 C CA . VAL A 1 83 ? -9.997 8.642 4.958 1.00 96.81 83 VAL A CA 1
ATOM 676 C C . VAL A 1 83 ? -8.921 9.734 4.956 1.00 96.81 83 VAL A C 1
ATOM 678 O O . VAL A 1 83 ? -7.806 9.499 5.413 1.00 96.81 83 VAL A O 1
ATOM 681 N N . LYS A 1 84 ? -9.243 10.945 4.478 1.00 93.75 84 LYS A N 1
ATOM 682 C CA . LYS A 1 84 ? -8.276 12.046 4.294 1.00 93.75 84 LYS A CA 1
ATOM 683 C C . LYS A 1 84 ? -7.440 12.341 5.540 1.00 93.75 84 LYS A C 1
ATOM 685 O O . LYS A 1 84 ? -6.224 12.460 5.445 1.00 93.75 84 LYS A O 1
ATOM 690 N N . ASP A 1 85 ? -8.076 12.389 6.708 1.00 93.75 85 ASP A N 1
ATOM 691 C CA . ASP A 1 85 ? -7.390 12.704 7.968 1.00 93.75 85 ASP A CA 1
ATOM 692 C C . ASP A 1 85 ? -6.427 11.591 8.417 1.00 93.75 85 ASP A C 1
ATOM 694 O O . ASP A 1 85 ? -5.475 11.850 9.151 1.00 93.75 85 ASP A O 1
ATOM 698 N N . LYS A 1 86 ? -6.644 10.354 7.948 1.00 97.38 86 LYS A N 1
ATOM 699 C CA . LYS A 1 86 ? -5.844 9.174 8.306 1.00 97.38 86 LYS A CA 1
ATOM 700 C C . LYS A 1 86 ? -4.548 9.096 7.500 1.00 97.38 86 LYS A C 1
ATOM 702 O O . LYS A 1 86 ? -3.547 8.601 8.011 1.00 97.38 86 LYS A O 1
ATOM 707 N N . TRP A 1 87 ? -4.541 9.627 6.275 1.00 96.56 87 TRP A N 1
ATOM 708 C CA . TRP A 1 87 ? -3.352 9.630 5.421 1.00 96.56 87 TRP A CA 1
ATOM 709 C C . TRP A 1 87 ? -2.192 10.408 6.018 1.00 96.56 87 TRP A C 1
ATOM 711 O O . TRP A 1 87 ? -1.057 9.953 5.948 1.00 96.56 87 TRP A O 1
ATOM 721 N N . ARG A 1 88 ? -2.465 11.551 6.655 1.00 92.06 88 ARG A N 1
ATOM 722 C CA . ARG A 1 88 ? -1.413 12.361 7.274 1.00 92.06 88 ARG A CA 1
ATOM 723 C C . ARG A 1 88 ? -0.709 11.623 8.413 1.00 92.06 88 ARG A C 1
ATOM 725 O O . ARG A 1 88 ? 0.509 11.707 8.521 1.00 92.06 88 ARG A O 1
ATOM 732 N N . GLU A 1 89 ? -1.458 10.906 9.250 1.00 94.19 89 GLU A N 1
ATOM 733 C CA . GLU A 1 89 ? -0.867 10.068 10.301 1.00 94.19 89 GLU A CA 1
ATOM 734 C C . GLU A 1 89 ? -0.055 8.927 9.681 1.00 94.19 89 GLU A C 1
ATOM 736 O O . GLU A 1 89 ? 1.091 8.715 10.065 1.00 94.19 89 GLU A O 1
ATOM 741 N N . MET A 1 90 ? -0.602 8.243 8.672 1.00 96.31 90 MET A N 1
ATOM 742 C CA . MET A 1 90 ? 0.095 7.146 7.998 1.00 96.31 90 MET A CA 1
ATOM 743 C C . MET A 1 90 ? 1.406 7.608 7.342 1.00 96.31 90 MET A C 1
ATOM 745 O O . MET A 1 90 ? 2.434 6.955 7.501 1.00 96.31 90 MET A O 1
ATOM 749 N N . GLN A 1 91 ? 1.400 8.767 6.679 1.00 93.31 91 GLN A N 1
ATOM 750 C CA . GLN A 1 91 ? 2.592 9.370 6.082 1.00 93.31 91 GLN A CA 1
ATOM 751 C C . GLN A 1 91 ? 3.666 9.679 7.135 1.00 93.31 91 GLN A C 1
ATOM 753 O O . GLN A 1 91 ? 4.841 9.401 6.919 1.00 93.31 91 GLN A O 1
ATOM 758 N N . GLN A 1 92 ? 3.275 10.194 8.305 1.00 92.31 92 GLN A N 1
ATOM 759 C CA . GLN A 1 92 ? 4.211 10.441 9.409 1.00 92.31 92 GLN A CA 1
ATOM 760 C C . GLN A 1 92 ? 4.828 9.154 9.966 1.00 92.31 92 GLN A C 1
ATOM 762 O O . GLN A 1 92 ? 5.967 9.182 10.425 1.00 92.31 92 GLN A O 1
ATOM 767 N N . LEU A 1 93 ? 4.088 8.042 9.943 1.00 94.06 93 LEU A N 1
ATOM 768 C CA . LEU A 1 93 ? 4.574 6.742 10.413 1.00 94.06 93 LEU A CA 1
ATOM 769 C C . LEU A 1 93 ? 5.574 6.101 9.449 1.00 94.06 93 LEU A C 1
ATOM 77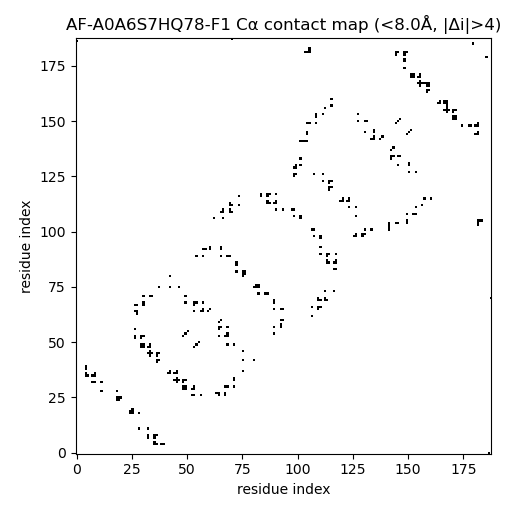1 O O . LEU A 1 93 ? 6.499 5.439 9.909 1.00 94.06 93 LEU A O 1
ATOM 775 N N . TRP A 1 94 ? 5.416 6.321 8.142 1.00 93.31 94 TRP A N 1
ATOM 776 C CA . TRP A 1 94 ? 6.476 6.030 7.176 1.00 93.31 94 TRP A CA 1
ATOM 777 C C . TRP A 1 94 ? 7.692 6.942 7.405 1.00 93.31 94 TRP A C 1
ATOM 779 O O . TRP A 1 94 ? 8.826 6.472 7.426 1.00 93.31 94 TRP A O 1
ATOM 789 N N . GLY A 1 95 ? 7.465 8.234 7.646 1.00 83.00 95 GLY A N 1
ATOM 790 C CA . GLY A 1 95 ? 8.530 9.202 7.901 1.00 83.00 95 GLY A CA 1
ATOM 791 C C . GLY A 1 95 ? 9.446 9.440 6.693 1.00 83.00 95 GLY A C 1
ATOM 792 O O . GLY A 1 95 ? 9.216 8.939 5.595 1.00 83.00 95 GLY A O 1
ATOM 793 N N . ASP A 1 96 ? 10.516 10.207 6.908 1.00 72.19 96 ASP A N 1
ATOM 794 C CA . ASP A 1 96 ? 11.376 10.714 5.824 1.00 72.19 96 ASP A CA 1
ATOM 795 C C . ASP A 1 96 ? 12.466 9.715 5.374 1.00 72.19 96 ASP A C 1
ATOM 797 O O . ASP A 1 96 ? 13.301 10.033 4.530 1.00 72.19 96 ASP A O 1
ATOM 801 N N . GLY A 1 97 ? 12.514 8.518 5.971 1.00 76.25 97 GLY A N 1
ATOM 802 C CA . GLY A 1 97 ? 13.666 7.612 5.878 1.00 76.25 97 GLY A CA 1
ATOM 803 C C . GLY A 1 97 ? 13.583 6.504 4.828 1.00 76.25 97 GLY A C 1
ATOM 804 O O . GLY A 1 97 ? 14.594 5.856 4.586 1.00 76.25 97 GLY A O 1
ATOM 805 N N . HIS A 1 98 ? 12.415 6.265 4.224 1.00 86.94 98 HIS A N 1
ATOM 806 C CA . HIS A 1 98 ? 12.186 5.075 3.389 1.00 86.94 98 HIS A CA 1
ATOM 807 C C . HIS A 1 98 ? 12.165 5.342 1.882 1.00 86.94 98 HIS A C 1
ATOM 809 O O . HIS A 1 98 ? 12.116 4.393 1.100 1.00 86.94 98 HIS A O 1
ATOM 815 N N . SER A 1 99 ? 12.237 6.606 1.459 1.00 87.50 99 SER A N 1
ATOM 816 C CA . SER A 1 99 ? 12.146 6.981 0.043 1.00 87.50 99 SER A CA 1
ATOM 817 C C . SER A 1 99 ? 13.281 6.424 -0.819 1.00 87.50 99 SER A C 1
ATOM 819 O O . SER A 1 99 ? 13.073 6.257 -2.014 1.00 87.50 99 SER A O 1
ATOM 821 N N . ASP A 1 100 ? 14.439 6.101 -0.230 1.00 91.19 100 ASP A N 1
ATOM 822 C CA . ASP A 1 100 ? 15.637 5.634 -0.948 1.00 91.19 100 ASP A CA 1
ATOM 823 C C . ASP A 1 100 ? 15.976 4.150 -0.688 1.00 91.19 100 ASP A C 1
ATOM 825 O O . ASP A 1 100 ? 16.989 3.643 -1.178 1.00 91.19 100 ASP A O 1
ATOM 829 N N . ASP A 1 101 ? 15.156 3.436 0.095 1.00 93.38 101 ASP A N 1
ATOM 830 C CA . ASP A 1 101 ? 15.463 2.071 0.543 1.00 93.38 101 ASP A CA 1
ATOM 831 C C . ASP A 1 101 ? 15.454 1.066 -0.615 1.00 93.38 101 ASP A C 1
ATOM 833 O O . ASP A 1 101 ? 16.387 0.271 -0.774 1.00 93.3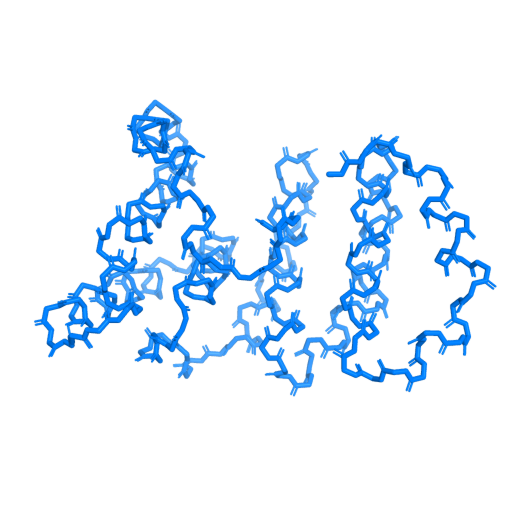8 101 ASP A O 1
ATOM 837 N N . HIS A 1 102 ? 14.361 1.055 -1.388 1.00 94.25 102 HIS A N 1
ATOM 838 C CA . HIS A 1 102 ? 14.128 0.180 -2.544 1.00 94.25 102 HIS A CA 1
ATOM 839 C C . HIS A 1 102 ? 14.504 -1.296 -2.322 1.00 94.25 102 HIS A C 1
ATOM 841 O O . HIS A 1 102 ? 14.964 -1.996 -3.232 1.00 94.25 102 HIS A O 1
ATOM 847 N N . ILE A 1 103 ? 14.305 -1.798 -1.098 1.00 92.69 103 ILE A N 1
ATOM 848 C CA . ILE A 1 103 ? 14.565 -3.202 -0.746 1.00 92.69 103 ILE A CA 1
ATOM 849 C C . ILE A 1 103 ? 13.542 -4.107 -1.442 1.00 92.69 103 ILE A C 1
ATOM 851 O O . ILE A 1 103 ? 13.903 -5.154 -1.983 1.00 92.69 103 ILE A O 1
ATOM 855 N N . LEU A 1 104 ? 12.272 -3.688 -1.446 1.00 95.00 104 LEU A N 1
ATOM 856 C CA . LEU A 1 104 ? 11.164 -4.348 -2.130 1.00 95.00 104 LEU A CA 1
ATOM 857 C C . LEU A 1 104 ? 10.286 -3.293 -2.796 1.00 95.00 104 LEU A C 1
ATOM 859 O O . LEU A 1 104 ? 9.725 -2.442 -2.111 1.00 95.00 104 LEU A O 1
ATOM 863 N N . VAL A 1 105 ? 10.070 -3.432 -4.102 1.00 97.00 105 VAL A N 1
ATOM 864 C CA . VAL A 1 105 ? 9.120 -2.596 -4.861 1.00 97.00 105 VAL A CA 1
ATOM 865 C C . VAL A 1 105 ? 7.696 -2.637 -4.298 1.00 97.00 105 VAL A C 1
ATOM 867 O O . VAL A 1 105 ? 6.933 -1.685 -4.426 1.00 97.00 105 VAL A O 1
ATOM 870 N N . PHE A 1 106 ? 7.345 -3.737 -3.629 1.00 97.44 106 PHE A N 1
ATOM 871 C CA . PHE A 1 106 ? 6.111 -3.851 -2.866 1.00 97.44 106 PHE A CA 1
ATOM 872 C C . PHE A 1 106 ? 5.986 -2.731 -1.826 1.00 97.44 106 PHE A C 1
ATOM 874 O O . PHE A 1 106 ? 4.942 -2.097 -1.752 1.00 97.44 106 PHE A O 1
ATOM 881 N N . ASN A 1 107 ? 7.044 -2.433 -1.071 1.00 97.00 107 ASN A N 1
ATOM 882 C CA . ASN A 1 107 ? 7.016 -1.378 -0.059 1.00 97.00 107 ASN A CA 1
ATOM 883 C C . ASN A 1 107 ? 6.959 0.011 -0.709 1.00 97.00 107 ASN A C 1
ATOM 885 O O . ASN A 1 107 ? 6.179 0.844 -0.258 1.00 97.00 107 ASN A O 1
ATOM 889 N N . ASP A 1 108 ? 7.709 0.223 -1.798 1.00 97.12 108 ASP A N 1
ATOM 890 C CA . ASP A 1 108 ? 7.719 1.491 -2.545 1.00 97.12 108 ASP A CA 1
ATOM 891 C C . ASP A 1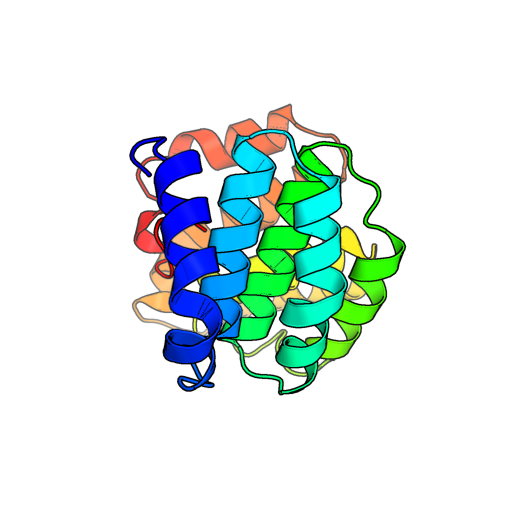 108 ? 6.303 1.879 -3.019 1.00 97.12 108 ASP A C 1
ATOM 893 O O . ASP A 1 108 ? 5.883 3.027 -2.881 1.00 97.12 108 ASP A O 1
ATOM 897 N N . LEU A 1 109 ? 5.525 0.907 -3.518 1.00 97.75 109 LEU A N 1
ATOM 898 C CA . LEU A 1 109 ? 4.136 1.126 -3.946 1.00 97.75 109 LEU A CA 1
ATOM 899 C C . LEU A 1 109 ? 3.235 1.587 -2.791 1.00 97.75 109 LEU A C 1
ATOM 901 O O . LEU A 1 109 ? 2.399 2.466 -2.982 1.00 97.75 109 LEU A O 1
ATOM 905 N N . HIS A 1 110 ? 3.396 1.0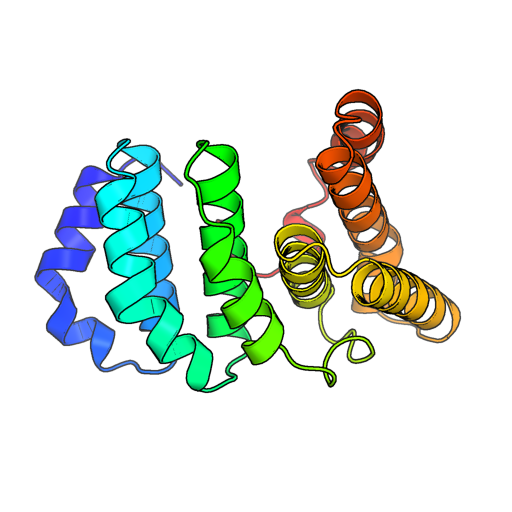05 -1.602 1.00 97.88 110 HIS A N 1
ATOM 906 C CA . HIS A 1 110 ? 2.589 1.355 -0.430 1.00 97.88 110 HIS A CA 1
ATOM 907 C C . HIS A 1 110 ? 2.989 2.707 0.162 1.00 97.88 110 HIS A C 1
ATOM 909 O O . HIS A 1 110 ? 2.118 3.464 0.585 1.00 97.88 110 HIS A O 1
ATOM 915 N N . LEU A 1 111 ? 4.281 3.038 0.140 1.00 97.00 111 LEU A N 1
ATOM 916 C CA . LEU A 1 111 ? 4.759 4.367 0.503 1.00 97.00 111 LEU A CA 1
ATOM 917 C C . LEU A 1 111 ? 4.190 5.429 -0.452 1.00 97.00 111 LEU A C 1
ATOM 919 O O . LEU A 1 111 ? 3.663 6.441 0.004 1.00 97.00 111 LEU A O 1
ATOM 923 N N . LEU A 1 112 ? 4.201 5.172 -1.764 1.00 97.56 112 LEU A N 1
ATOM 924 C CA . LEU A 1 112 ? 3.599 6.074 -2.750 1.00 97.56 112 LEU A CA 1
ATOM 925 C C . LEU A 1 112 ? 2.089 6.265 -2.526 1.00 97.56 112 LEU A C 1
ATOM 927 O O . LEU A 1 112 ? 1.579 7.375 -2.663 1.00 97.56 112 LEU A O 1
ATOM 931 N N . MET A 1 113 ? 1.351 5.206 -2.166 1.00 97.56 113 MET A N 1
ATOM 932 C CA . MET A 1 113 ? -0.071 5.341 -1.813 1.00 97.56 113 MET A CA 1
ATOM 933 C C . MET A 1 113 ? -0.274 6.349 -0.676 1.00 97.56 113 MET A C 1
ATOM 935 O O . MET A 1 113 ? -1.227 7.127 -0.730 1.00 97.56 113 MET A O 1
ATOM 939 N N . CYS A 1 114 ? 0.618 6.362 0.319 1.00 96.50 114 CYS A N 1
ATOM 940 C CA . CYS A 1 114 ? 0.564 7.326 1.413 1.00 96.50 114 CYS A CA 1
ATOM 941 C C . CYS A 1 114 ? 0.803 8.750 0.933 1.00 96.50 114 CYS A C 1
ATOM 943 O O . CYS A 1 114 ? -0.041 9.598 1.214 1.00 96.50 114 CYS A O 1
ATOM 945 N N . THR A 1 115 ? 1.869 9.003 0.166 1.00 96.50 115 THR A N 1
ATOM 946 C CA . THR A 1 115 ? 2.188 10.365 -0.297 1.00 96.50 115 THR A CA 1
ATOM 947 C C . THR A 1 115 ? 1.087 10.936 -1.189 1.00 96.50 115 THR A C 1
ATOM 949 O O . THR A 1 115 ? 0.707 12.101 -1.049 1.00 96.50 115 THR A O 1
ATOM 952 N N . LEU A 1 116 ? 0.506 10.103 -2.058 1.00 97.25 116 LEU A N 1
ATOM 953 C CA . LEU A 1 116 ? -0.648 10.469 -2.881 1.00 97.25 116 LEU A CA 1
ATOM 954 C C . LEU A 1 116 ? -1.893 10.736 -2.027 1.00 97.25 116 LEU A C 1
ATOM 956 O O . LEU A 1 116 ? -2.576 11.746 -2.209 1.00 97.25 116 LEU A O 1
ATOM 960 N N . GLY A 1 117 ? -2.180 9.857 -1.065 1.00 96.31 117 GLY A N 1
ATOM 961 C CA . GLY A 1 117 ? -3.316 9.991 -0.158 1.00 96.31 117 GLY A CA 1
ATOM 962 C C . GLY A 1 117 ? -3.250 11.251 0.710 1.00 96.31 117 GLY A C 1
ATOM 963 O O . GLY A 1 117 ? -4.269 11.921 0.909 1.00 96.31 117 GLY A O 1
ATOM 964 N N . SER A 1 118 ? -2.054 11.614 1.181 1.00 95.62 118 SER A N 1
ATOM 965 C CA . SER A 1 118 ? -1.803 12.812 1.991 1.00 95.62 118 SER A CA 1
ATOM 966 C C . SER A 1 118 ? -1.593 14.087 1.169 1.00 95.62 118 SER A C 1
ATOM 968 O O . SER A 1 118 ? -1.544 15.164 1.756 1.00 95.62 118 SER A O 1
ATOM 970 N N . LYS A 1 119 ? -1.545 13.995 -0.169 1.00 95.31 119 LYS A N 1
ATOM 971 C CA . LYS A 1 119 ? -1.292 15.117 -1.097 1.00 95.31 119 LYS A CA 1
ATOM 972 C C . LYS A 1 119 ? 0.086 15.770 -0.928 1.00 95.31 119 LYS A C 1
ATOM 974 O O . LYS A 1 119 ? 0.249 16.962 -1.189 1.00 95.31 119 LYS A O 1
ATOM 979 N N . GLU A 1 120 ? 1.072 14.962 -0.560 1.00 94.62 120 GLU A N 1
ATOM 980 C CA . GLU A 1 120 ? 2.476 15.346 -0.387 1.00 94.62 120 GLU A CA 1
ATOM 981 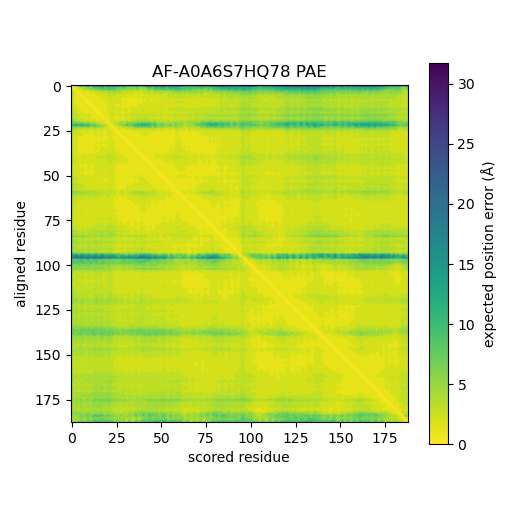C C . GLU A 1 120 ? 3.201 15.186 -1.738 1.00 94.62 120 GLU A C 1
ATOM 983 O O . GLU A 1 120 ? 3.753 14.135 -2.085 1.00 94.62 120 GLU A O 1
ATOM 988 N N . ASN A 1 121 ? 3.066 16.211 -2.588 1.00 94.94 121 ASN A N 1
ATOM 989 C CA . ASN A 1 121 ? 3.525 16.170 -3.983 1.00 94.94 121 ASN A CA 1
ATOM 990 C C . ASN A 1 121 ? 5.056 16.120 -4.105 1.00 94.94 121 ASN A C 1
ATOM 992 O O . ASN A 1 121 ? 5.565 15.486 -5.031 1.00 94.94 121 ASN A O 1
ATOM 996 N N . ASP A 1 122 ? 5.777 16.773 -3.193 1.00 94.81 122 ASP A N 1
ATOM 997 C CA . ASP A 1 122 ? 7.241 16.834 -3.224 1.00 94.81 122 ASP A CA 1
ATOM 998 C C . ASP A 1 122 ? 7.840 15.471 -2.835 1.00 94.81 122 ASP A C 1
ATOM 1000 O O . ASP A 1 122 ? 8.769 14.975 -3.476 1.00 94.81 122 ASP A O 1
ATOM 1004 N N . GLU A 1 123 ? 7.241 14.803 -1.856 1.00 94.50 123 GLU A N 1
ATOM 1005 C CA . GLU A 1 123 ? 7.568 13.458 -1.387 1.00 94.50 123 GLU A CA 1
ATOM 1006 C C . GLU A 1 123 ? 7.238 12.421 -2.462 1.00 94.50 123 GLU A C 1
ATOM 1008 O O . GLU A 1 123 ? 8.058 11.554 -2.765 1.00 94.50 123 GLU A O 1
ATOM 1013 N N . THR A 1 124 ? 6.078 12.563 -3.113 1.00 96.69 124 THR A N 1
ATOM 1014 C CA . THR A 1 124 ? 5.700 11.743 -4.274 1.00 96.69 124 THR A CA 1
ATOM 1015 C C . THR A 1 124 ? 6.752 11.864 -5.379 1.00 96.69 124 THR A C 1
ATOM 1017 O O . THR A 1 124 ? 7.248 10.855 -5.879 1.00 96.69 124 THR A O 1
ATOM 1020 N N . ALA A 1 125 ? 7.146 13.090 -5.742 1.00 96.75 125 ALA A N 1
ATOM 1021 C CA . ALA A 1 125 ? 8.174 13.318 -6.754 1.00 96.75 125 ALA A CA 1
ATOM 1022 C C . ALA A 1 125 ? 9.540 12.749 -6.334 1.00 96.75 125 ALA A C 1
ATOM 1024 O O . ALA A 1 125 ? 10.256 12.201 -7.174 1.00 96.75 125 ALA A O 1
ATOM 1025 N N . THR A 1 126 ? 9.873 12.839 -5.045 1.00 96.19 126 THR A N 1
ATOM 1026 C CA . THR A 1 126 ? 11.116 12.311 -4.471 1.00 96.19 126 THR A CA 1
ATOM 1027 C C . THR A 1 126 ? 11.194 10.795 -4.621 1.00 96.19 126 THR A C 1
ATOM 1029 O O . THR A 1 126 ? 12.147 10.310 -5.223 1.00 96.19 126 THR A O 1
ATOM 1032 N N . ILE A 1 127 ? 10.170 10.051 -4.186 1.00 96.25 127 ILE A N 1
ATOM 1033 C CA . ILE A 1 127 ? 10.130 8.580 -4.313 1.00 96.25 127 ILE A CA 1
ATOM 1034 C C . ILE A 1 127 ? 10.154 8.155 -5.786 1.00 96.25 127 ILE A C 1
ATOM 1036 O O . ILE A 1 127 ? 10.843 7.216 -6.180 1.00 96.25 127 ILE A O 1
ATOM 1040 N N . MET A 1 128 ? 9.420 8.863 -6.646 1.00 98.00 128 MET A N 1
ATOM 1041 C CA . MET A 1 128 ? 9.411 8.561 -8.079 1.00 98.00 128 MET A CA 1
ATOM 1042 C C . MET A 1 128 ? 10.780 8.771 -8.729 1.00 98.00 128 MET A C 1
ATOM 1044 O O . MET A 1 128 ? 11.121 8.068 -9.685 1.00 98.00 128 MET A O 1
ATOM 1048 N N . GLN A 1 129 ? 11.556 9.745 -8.252 1.00 98.06 129 GLN A N 1
ATOM 1049 C CA . GLN A 1 129 ? 12.911 9.985 -8.731 1.00 98.06 129 GLN A CA 1
ATOM 1050 C C . GLN A 1 129 ? 13.897 8.957 -8.166 1.00 98.06 129 GLN A C 1
ATOM 1052 O O . GLN A 1 129 ? 14.641 8.367 -8.949 1.00 98.06 129 GLN A O 1
ATOM 1057 N N . SER A 1 130 ? 13.849 8.662 -6.866 1.00 97.44 130 SER A N 1
ATOM 1058 C CA . SER A 1 130 ? 14.730 7.672 -6.233 1.00 97.44 130 SER A CA 1
ATOM 1059 C C . SER A 1 130 ? 14.544 6.273 -6.831 1.00 97.44 130 SER A C 1
ATOM 1061 O O . SER A 1 130 ? 15.528 5.600 -7.140 1.00 97.44 130 SER A O 1
ATOM 1063 N N . MET A 1 131 ? 13.309 5.873 -7.166 1.00 98.12 131 MET A N 1
ATOM 1064 C CA . MET A 1 131 ? 13.048 4.618 -7.886 1.00 98.12 131 MET A CA 1
ATOM 1065 C C . MET A 1 131 ? 13.727 4.577 -9.265 1.00 98.12 131 MET A C 1
ATOM 1067 O O . MET A 1 131 ? 14.222 3.526 -9.682 1.00 98.12 131 MET A O 1
ATOM 1071 N N . LYS A 1 132 ? 13.753 5.699 -10.000 1.00 98.12 132 LYS A N 1
ATOM 1072 C CA . LYS A 1 132 ? 14.430 5.786 -11.309 1.00 98.12 132 LYS A CA 1
ATOM 1073 C C . LYS A 1 132 ? 15.941 5.680 -11.148 1.00 98.12 132 LYS A C 1
ATOM 1075 O O . LYS A 1 132 ? 16.572 4.952 -11.919 1.00 98.12 132 LYS A O 1
ATOM 1080 N N . ASP A 1 133 ? 16.490 6.352 -10.144 1.00 98.06 133 ASP A N 1
ATOM 1081 C CA . ASP A 1 133 ? 17.915 6.310 -9.825 1.00 98.06 133 ASP A CA 1
ATOM 1082 C C . ASP A 1 133 ? 18.321 4.891 -9.394 1.00 98.06 133 ASP A C 1
ATOM 1084 O O . ASP A 1 133 ? 19.278 4.329 -9.926 1.00 98.06 133 ASP A O 1
ATOM 1088 N N . PHE A 1 134 ? 17.516 4.225 -8.560 1.00 97.88 134 PHE A N 1
ATOM 1089 C CA . PHE A 1 134 ? 17.707 2.827 -8.172 1.00 97.88 134 PHE A CA 1
ATOM 1090 C C . PHE A 1 134 ? 17.756 1.878 -9.374 1.00 97.88 134 PHE A C 1
ATOM 1092 O O . PHE A 1 134 ? 18.679 1.067 -9.479 1.00 97.88 134 PHE A O 1
ATOM 1099 N N . ILE A 1 135 ? 16.804 1.987 -10.307 1.00 97.56 135 ILE A N 1
ATOM 1100 C CA . ILE A 1 135 ? 16.780 1.161 -11.527 1.00 97.56 135 ILE A CA 1
ATOM 1101 C C . ILE A 1 135 ? 18.021 1.411 -12.400 1.00 97.56 135 ILE A C 1
ATOM 1103 O O . ILE A 1 135 ? 18.498 0.500 -13.084 1.00 97.56 135 ILE A O 1
ATOM 1107 N N . TRP A 1 136 ? 18.523 2.647 -12.427 1.00 97.12 136 TRP A N 1
ATOM 1108 C CA . TRP A 1 136 ? 19.700 3.019 -13.208 1.00 97.12 136 TRP A CA 1
ATOM 1109 C C . TRP A 1 136 ? 21.002 2.505 -12.580 1.00 97.12 136 TRP A C 1
ATOM 1111 O O . TRP A 1 136 ? 21.859 1.959 -13.278 1.00 97.12 136 TRP A O 1
ATOM 1121 N N . GLU A 1 137 ? 21.147 2.657 -11.267 1.00 96.62 137 GLU A N 1
ATOM 1122 C CA . GLU A 1 137 ? 22.391 2.399 -10.539 1.00 96.62 137 GLU A CA 1
ATOM 1123 C C . GLU A 1 137 ? 22.541 0.952 -10.068 1.00 96.62 137 GLU A C 1
ATOM 1125 O O . GLU A 1 137 ? 23.662 0.458 -9.897 1.00 96.62 137 GLU A O 1
ATOM 1130 N N . ARG A 1 138 ? 21.428 0.259 -9.813 1.00 95.88 138 ARG A N 1
ATOM 1131 C CA . ARG A 1 138 ? 21.421 -1.071 -9.198 1.00 95.88 138 ARG A CA 1
ATOM 1132 C C . ARG A 1 138 ? 20.999 -2.146 -10.186 1.00 95.88 138 ARG A C 1
ATOM 1134 O O . ARG A 1 138 ? 20.254 -1.924 -11.134 1.00 95.88 138 ARG A O 1
ATOM 1141 N N . GLN A 1 139 ? 21.477 -3.356 -9.925 1.00 94.94 139 GLN A N 1
ATOM 1142 C CA . GLN A 1 139 ? 21.159 -4.564 -10.682 1.00 94.94 139 GLN A CA 1
ATOM 1143 C C . GLN A 1 139 ? 20.616 -5.633 -9.732 1.00 94.94 139 GLN A C 1
ATOM 1145 O O . GLN A 1 139 ? 20.882 -5.594 -8.529 1.00 94.94 139 GLN A O 1
ATOM 1150 N N . GLY A 1 140 ? 19.898 -6.611 -10.280 1.00 96.38 140 GLY A N 1
ATOM 1151 C CA . GLY A 1 140 ? 19.349 -7.745 -9.538 1.00 96.38 140 GLY A CA 1
ATOM 1152 C C . GLY A 1 140 ? 17.826 -7.758 -9.524 1.00 96.38 140 GLY A C 1
ATOM 1153 O O . GLY A 1 140 ? 17.175 -6.837 -10.010 1.00 96.38 140 GLY A O 1
ATOM 1154 N N . THR A 1 141 ? 17.263 -8.812 -8.930 1.00 95.81 141 THR A N 1
ATOM 1155 C CA . THR A 1 141 ? 15.839 -9.144 -9.057 1.00 95.81 141 THR A CA 1
ATOM 1156 C C . THR A 1 141 ? 14.910 -7.985 -8.707 1.00 95.81 141 THR A C 1
ATOM 1158 O O . THR A 1 141 ? 13.981 -7.731 -9.464 1.00 95.81 141 THR A O 1
ATOM 1161 N N . ASN A 1 142 ? 15.147 -7.259 -7.604 1.00 96.44 142 ASN A N 1
ATOM 1162 C CA . ASN A 1 142 ? 14.262 -6.146 -7.253 1.00 96.44 142 ASN A CA 1
ATOM 1163 C C . ASN A 1 142 ? 14.354 -5.005 -8.281 1.00 96.44 142 ASN A C 1
ATOM 1165 O O . ASN A 1 142 ? 13.318 -4.564 -8.750 1.00 96.44 142 ASN A O 1
ATOM 1169 N N . SER A 1 143 ? 15.557 -4.612 -8.727 1.00 97.69 143 SER A N 1
ATOM 1170 C CA . SER A 1 143 ? 15.732 -3.607 -9.798 1.00 97.69 143 SER A CA 1
ATOM 1171 C C . SER A 1 143 ? 15.014 -4.015 -11.094 1.00 97.69 143 SER A C 1
ATOM 1173 O O . SER A 1 143 ? 14.283 -3.212 -11.682 1.00 97.69 143 SER A O 1
ATOM 1175 N N . ASP A 1 144 ? 15.115 -5.290 -11.490 1.00 97.56 144 ASP A N 1
ATOM 1176 C CA . ASP A 1 144 ? 14.422 -5.823 -12.669 1.00 97.56 144 ASP A CA 1
ATOM 1177 C C . ASP A 1 144 ? 12.893 -5.747 -12.528 1.00 97.56 144 ASP A C 1
ATOM 1179 O O . ASP A 1 144 ? 12.203 -5.325 -13.460 1.00 97.56 144 ASP A O 1
ATOM 1183 N N . VAL A 1 145 ? 12.348 -6.114 -11.363 1.00 97.88 145 VAL A N 1
ATOM 1184 C CA . VAL A 1 145 ? 10.902 -6.047 -11.096 1.00 97.88 145 VAL A CA 1
ATOM 1185 C C . VAL A 1 145 ? 10.423 -4.595 -11.004 1.00 97.88 145 VAL A C 1
ATOM 1187 O O . VAL A 1 145 ? 9.387 -4.267 -11.593 1.00 97.88 145 VAL A O 1
ATOM 1190 N N . THR A 1 146 ? 11.170 -3.708 -10.339 1.00 98.00 146 THR A N 1
ATOM 1191 C CA . THR A 1 146 ? 10.866 -2.270 -10.269 1.00 98.00 146 THR A CA 1
ATOM 1192 C C . THR A 1 146 ? 10.802 -1.671 -11.671 1.00 98.00 146 THR A C 1
ATOM 1194 O O . THR A 1 146 ? 9.850 -0.964 -11.995 1.00 98.00 146 THR A O 1
ATOM 1197 N N . LYS A 1 147 ? 11.744 -2.021 -12.553 1.00 97.38 147 LYS A N 1
ATOM 1198 C CA . LYS A 1 147 ? 11.763 -1.566 -13.949 1.00 97.38 147 LYS A CA 1
ATOM 1199 C C . LYS A 1 147 ? 10.634 -2.149 -14.796 1.00 97.38 147 LYS A C 1
ATOM 1201 O O . LYS A 1 147 ? 10.052 -1.451 -15.627 1.00 97.38 147 LYS A O 1
ATOM 1206 N N . GLU A 1 148 ? 10.362 -3.445 -14.658 1.00 96.31 148 GLU A N 1
ATOM 1207 C CA . GLU A 1 148 ? 9.385 -4.139 -15.501 1.00 96.31 148 GLU A CA 1
ATOM 1208 C C . GLU A 1 148 ? 7.941 -3.775 -15.135 1.00 96.31 148 GLU A C 1
ATOM 1210 O O . GLU A 1 148 ? 7.098 -3.643 -16.031 1.00 96.31 148 GLU A O 1
ATOM 1215 N N . VAL A 1 149 ? 7.663 -3.646 -13.834 1.00 97.44 149 VAL A N 1
ATOM 1216 C CA . VAL A 1 149 ? 6.307 -3.555 -13.278 1.00 97.44 149 VAL A CA 1
ATOM 1217 C C . VAL A 1 149 ? 6.165 -2.371 -12.321 1.00 97.44 149 VAL A C 1
ATOM 1219 O O . VAL A 1 149 ? 5.260 -1.563 -12.512 1.00 97.44 149 VAL A O 1
ATOM 1222 N N . GLY A 1 150 ? 7.059 -2.245 -11.337 1.00 97.44 150 GLY A N 1
ATOM 1223 C CA . GLY A 1 150 ? 6.935 -1.295 -10.224 1.00 97.44 150 GLY A CA 1
ATOM 1224 C C . GLY A 1 150 ? 6.715 0.153 -10.628 1.00 97.44 150 GLY A C 1
ATOM 1225 O O . GLY A 1 150 ? 5.677 0.729 -10.324 1.00 97.44 150 GLY A O 1
ATOM 1226 N N . LEU A 1 151 ? 7.669 0.723 -11.366 1.00 97.94 151 LEU A N 1
ATOM 1227 C CA . LEU A 1 151 ? 7.645 2.134 -11.749 1.00 97.94 151 LEU A CA 1
ATOM 1228 C C . LEU A 1 151 ? 6.388 2.481 -12.557 1.00 97.94 151 LEU A C 1
ATOM 1230 O O . LEU A 1 151 ? 5.772 3.512 -12.325 1.00 97.94 151 LEU A O 1
ATOM 1234 N N . LYS A 1 152 ? 5.950 1.584 -13.447 1.00 98.12 152 LYS A N 1
ATOM 1235 C CA . LYS A 1 152 ? 4.722 1.778 -14.231 1.00 98.12 152 LYS A CA 1
ATOM 1236 C C . LYS A 1 152 ? 3.457 1.718 -13.377 1.00 98.12 152 LYS A C 1
ATOM 1238 O O . LYS A 1 152 ? 2.492 2.411 -13.683 1.00 98.12 152 LYS A O 1
ATOM 1243 N N . MET A 1 153 ? 3.436 0.882 -12.337 1.00 98.25 153 MET A N 1
ATOM 1244 C CA . MET A 1 153 ? 2.334 0.871 -11.371 1.00 98.25 153 MET A CA 1
ATOM 1245 C C . MET A 1 153 ? 2.305 2.173 -10.566 1.00 98.25 153 MET A C 1
ATOM 1247 O O . MET A 1 153 ? 1.233 2.748 -10.408 1.00 98.25 153 MET A O 1
ATOM 1251 N N . CYS A 1 154 ? 3.466 2.678 -10.141 1.00 98.38 154 CYS A N 1
ATOM 1252 C CA . CYS A 1 154 ? 3.573 3.974 -9.474 1.00 98.38 154 CYS A CA 1
ATOM 1253 C C . CYS A 1 154 ? 3.064 5.125 -10.357 1.00 98.38 154 CYS A C 1
ATOM 1255 O O . CYS A 1 154 ? 2.203 5.896 -9.939 1.00 98.38 154 CYS A O 1
ATOM 1257 N N . GLU A 1 155 ? 3.508 5.186 -11.617 1.00 98.56 155 GLU A N 1
ATOM 1258 C CA . GLU A 1 155 ? 3.012 6.158 -12.601 1.00 98.56 155 GLU A CA 1
ATOM 1259 C C . GLU A 1 155 ? 1.490 6.046 -12.778 1.00 98.56 155 GLU A C 1
ATOM 1261 O O . GLU A 1 155 ? 0.783 7.052 -12.839 1.00 98.56 155 GLU A O 1
ATOM 1266 N N . ALA A 1 156 ? 0.952 4.825 -12.826 1.00 98.44 156 ALA A N 1
ATOM 1267 C CA . ALA A 1 156 ? -0.485 4.617 -12.935 1.00 98.44 156 ALA A CA 1
ATOM 1268 C C . ALA A 1 156 ? -1.261 5.105 -11.705 1.00 98.44 156 ALA A C 1
ATOM 1270 O O . ALA A 1 156 ? -2.372 5.617 -11.873 1.00 98.44 156 ALA A O 1
ATOM 1271 N N . PHE A 1 157 ? -0.704 4.972 -10.498 1.00 98.19 157 PHE A N 1
ATOM 1272 C CA . PHE A 1 157 ? -1.295 5.537 -9.285 1.00 98.19 157 PHE A CA 1
ATOM 1273 C C . PHE A 1 157 ? -1.290 7.067 -9.309 1.00 98.19 157 PHE A C 1
ATOM 1275 O O . PHE A 1 157 ? -2.308 7.666 -8.970 1.00 98.19 157 PHE A O 1
ATOM 1282 N N . GLU A 1 158 ? -0.223 7.705 -9.796 1.00 98.50 158 GLU A N 1
ATOM 1283 C CA . GLU A 1 158 ? -0.207 9.161 -9.991 1.00 98.50 158 GLU A CA 1
ATOM 1284 C C . GLU A 1 158 ? -1.279 9.636 -10.983 1.00 98.50 158 GLU A C 1
ATOM 1286 O O . GLU A 1 158 ? -1.950 10.640 -10.738 1.00 98.50 158 GLU A O 1
ATOM 1291 N N . TYR A 1 159 ? -1.448 8.943 -12.117 1.00 98.62 159 TYR A N 1
ATOM 1292 C CA . TYR A 1 159 ? -2.504 9.279 -13.080 1.00 98.62 159 TYR A CA 1
ATOM 1293 C C . TYR A 1 159 ? -3.895 9.060 -12.487 1.00 98.62 159 TYR A C 1
ATOM 1295 O O . TYR A 1 159 ? -4.783 9.880 -12.708 1.00 98.62 159 TYR A O 1
ATOM 1303 N N . PHE A 1 160 ? -4.080 7.994 -11.705 1.00 98.06 160 PHE A N 1
ATOM 1304 C CA . PHE A 1 160 ? -5.337 7.742 -11.004 1.00 98.06 160 PHE A CA 1
ATOM 1305 C C . PHE A 1 160 ? -5.662 8.861 -10.005 1.00 98.06 160 PHE A C 1
ATOM 1307 O O . PHE A 1 160 ? -6.797 9.331 -9.971 1.00 98.06 160 PHE A O 1
ATOM 1314 N N . ASP A 1 161 ? -4.674 9.320 -9.231 1.00 97.06 161 ASP A N 1
ATOM 1315 C CA . ASP A 1 161 ? -4.840 10.409 -8.259 1.00 97.06 161 ASP A CA 1
ATOM 1316 C C . ASP A 1 161 ? -5.212 11.746 -8.921 1.00 97.06 161 ASP A C 1
ATOM 1318 O O . ASP A 1 161 ? -5.978 12.531 -8.364 1.00 97.06 161 ASP A O 1
ATOM 1322 N N . LYS A 1 162 ? -4.726 11.968 -10.149 1.00 97.12 162 LYS A N 1
ATOM 1323 C CA . LYS A 1 162 ? -5.053 13.122 -11.006 1.00 97.12 162 LYS A CA 1
ATOM 1324 C C . LYS A 1 162 ? -6.359 12.942 -11.797 1.00 97.12 162 LYS A C 1
ATOM 1326 O O . LYS A 1 162 ? -6.643 13.750 -12.678 1.00 97.12 162 LYS A O 1
ATOM 1331 N N . GLU A 1 163 ? -7.129 11.892 -11.507 1.00 97.38 163 GLU A N 1
ATOM 1332 C CA . GLU A 1 163 ? -8.383 11.520 -12.182 1.00 97.38 163 GLU A CA 1
ATOM 1333 C C . GLU A 1 163 ? -8.230 11.184 -13.684 1.00 97.38 163 GLU A C 1
ATOM 1335 O O . GLU A 1 163 ? -9.215 11.067 -14.416 1.00 97.38 163 GLU A O 1
ATOM 1340 N N . ASP A 1 164 ? -7.004 10.939 -14.161 1.00 98.50 164 ASP A N 1
ATOM 1341 C CA . ASP A 1 164 ? -6.734 10.427 -15.509 1.00 98.50 164 ASP A CA 1
ATOM 1342 C C . ASP A 1 164 ? -6.781 8.891 -15.518 1.00 98.50 164 ASP A C 1
ATOM 1344 O O . ASP A 1 164 ? -5.785 8.167 -15.655 1.00 98.50 164 ASP A O 1
ATOM 1348 N N . TYR A 1 165 ? -7.996 8.372 -15.362 1.00 98.06 165 TYR A N 1
ATOM 1349 C CA . TYR A 1 165 ? -8.249 6.932 -15.316 1.00 98.06 165 TYR A CA 1
ATOM 1350 C C . TYR A 1 165 ? -7.887 6.221 -16.624 1.00 98.06 165 TYR A C 1
ATOM 1352 O O . TYR A 1 165 ? -7.540 5.036 -16.610 1.00 98.06 165 TYR A O 1
ATOM 1360 N N . ALA A 1 166 ? -7.942 6.930 -17.756 1.00 98.50 166 ALA A N 1
ATOM 1361 C CA . ALA A 1 166 ? -7.577 6.382 -19.056 1.00 98.50 166 ALA A CA 1
ATOM 1362 C C . ALA A 1 166 ? -6.078 6.065 -19.108 1.00 98.50 166 ALA A C 1
ATOM 1364 O O . ALA A 1 166 ? -5.710 4.941 -19.463 1.00 98.50 166 ALA A O 1
ATOM 1365 N N . LYS A 1 167 ? -5.220 7.004 -18.688 1.00 98.56 167 LYS A N 1
ATOM 1366 C CA . LYS A 1 167 ? -3.770 6.779 -18.619 1.00 98.56 167 LYS A CA 1
ATOM 1367 C C . LYS A 1 167 ? -3.375 5.767 -17.560 1.00 98.56 167 LYS A C 1
ATOM 1369 O O . LYS A 1 167 ? -2.555 4.895 -17.845 1.00 98.56 167 LYS A O 1
ATOM 1374 N N . SER A 1 168 ? -4.008 5.808 -16.390 1.00 98.38 168 SER A N 1
ATOM 1375 C CA . SER A 1 168 ? -3.805 4.780 -15.364 1.00 98.38 168 SER A CA 1
ATOM 1376 C C . SER A 1 168 ? -4.095 3.371 -15.913 1.00 98.38 168 SER A C 1
ATOM 1378 O O . SER A 1 168 ? -3.273 2.458 -15.803 1.00 98.38 168 SER A O 1
ATOM 1380 N N . THR A 1 169 ? -5.216 3.209 -16.624 1.00 98.06 169 THR A N 1
ATOM 1381 C CA . THR A 1 169 ? -5.602 1.930 -17.244 1.00 98.06 169 THR A CA 1
ATOM 1382 C C . THR A 1 169 ? -4.649 1.512 -18.366 1.00 98.06 169 THR A C 1
ATOM 1384 O O . THR A 1 169 ? -4.297 0.335 -18.454 1.00 98.06 169 THR A O 1
ATOM 1387 N N . GLU A 1 170 ? -4.210 2.447 -19.215 1.00 98.38 170 GLU A N 1
ATOM 1388 C CA . GLU A 1 170 ? -3.240 2.196 -20.294 1.00 98.38 170 GLU A CA 1
ATOM 1389 C C . GLU A 1 170 ? -1.933 1.595 -19.750 1.00 98.38 170 GLU A C 1
ATOM 1391 O O . GLU A 1 170 ? -1.383 0.665 -20.345 1.00 98.38 170 GLU A O 1
ATOM 1396 N N . LEU A 1 171 ? -1.473 2.076 -18.591 1.00 98.19 171 LEU A N 1
ATOM 1397 C CA . LEU A 1 171 ? -0.264 1.592 -17.926 1.00 98.19 171 LEU A CA 1
ATOM 1398 C C . LEU A 1 171 ? -0.467 0.244 -17.221 1.00 98.19 171 LEU A C 1
ATOM 1400 O O . LEU A 1 171 ? 0.396 -0.632 -17.321 1.00 98.19 171 LEU A O 1
ATOM 1404 N N . LEU A 1 172 ? -1.599 0.045 -16.536 1.00 97.25 172 LEU A N 1
ATOM 1405 C CA . LEU A 1 172 ? -1.854 -1.166 -15.743 1.00 97.25 172 LEU A CA 1
ATOM 1406 C C . LEU A 1 172 ? -2.312 -2.366 -16.577 1.00 97.25 172 LEU A C 1
ATOM 1408 O O . LEU A 1 172 ? -1.937 -3.502 -16.274 1.00 97.25 172 LEU A O 1
ATOM 1412 N N . ALA A 1 173 ? -3.107 -2.162 -17.630 1.00 97.44 173 ALA A N 1
ATOM 1413 C CA . ALA A 1 173 ? -3.708 -3.264 -18.386 1.00 97.44 173 ALA A CA 1
ATOM 1414 C C . ALA A 1 173 ? -2.676 -4.256 -18.972 1.00 97.44 173 ALA A C 1
ATOM 1416 O O . ALA A 1 173 ? -2.895 -5.469 -18.854 1.00 97.44 173 ALA A O 1
ATOM 1417 N N . PRO A 1 174 ? -1.529 -3.814 -19.531 1.00 97.25 174 PRO A N 1
ATOM 1418 C CA . PRO A 1 174 ? -0.473 -4.720 -19.993 1.00 97.25 174 PRO A CA 1
ATOM 1419 C C . PRO A 1 174 ? 0.243 -5.481 -18.864 1.00 97.25 174 PRO A C 1
ATOM 1421 O O . PRO A 1 174 ? 0.904 -6.489 -19.124 1.00 97.25 174 PRO A O 1
ATOM 1424 N N . LEU A 1 175 ? 0.138 -5.010 -17.618 1.00 96.12 175 LEU A N 1
ATOM 1425 C CA . LEU A 1 175 ? 0.844 -5.547 -16.452 1.00 96.12 175 LEU A CA 1
ATOM 1426 C C . LEU A 1 175 ? 0.015 -6.543 -15.638 1.00 96.12 175 LEU A C 1
ATOM 1428 O O . LEU A 1 175 ? 0.575 -7.212 -14.775 1.00 96.12 175 LEU A O 1
ATOM 1432 N N . LYS A 1 176 ? -1.281 -6.709 -15.928 1.00 92.94 176 LYS A N 1
ATOM 1433 C CA . LYS A 1 176 ? -2.215 -7.495 -15.097 1.00 92.94 176 LYS A CA 1
ATOM 1434 C C . LYS A 1 176 ? -1.756 -8.919 -14.746 1.00 92.94 176 LYS A C 1
ATOM 1436 O O . LYS A 1 176 ? -2.031 -9.403 -13.658 1.00 92.94 176 LYS A O 1
ATOM 1441 N N . TYR A 1 177 ? -1.033 -9.594 -15.645 1.00 94.50 177 TYR A N 1
ATOM 1442 C CA . TYR A 1 177 ? -0.503 -10.950 -15.410 1.00 94.50 177 TYR A CA 1
ATOM 1443 C C . TYR A 1 177 ? 0.916 -10.967 -14.825 1.00 94.50 177 TYR A C 1
ATOM 1445 O O . TYR A 1 177 ? 1.507 -12.028 -14.640 1.00 94.50 177 TYR A O 1
ATOM 1453 N N . LYS A 1 178 ? 1.481 -9.789 -14.568 1.00 95.81 178 LYS A N 1
ATOM 1454 C CA . LYS A 1 178 ? 2.825 -9.576 -14.035 1.00 95.81 178 LYS A CA 1
ATOM 1455 C C . LYS A 1 178 ? 2.815 -8.987 -12.628 1.00 95.81 178 LYS A C 1
ATOM 1457 O O . LYS A 1 178 ? 3.873 -8.977 -12.016 1.00 95.81 178 LYS A O 1
ATOM 1462 N N . PHE A 1 179 ? 1.663 -8.569 -12.095 1.00 93.00 179 PHE A N 1
ATOM 1463 C CA . PHE A 1 179 ? 1.549 -8.056 -10.722 1.00 93.00 179 PHE A CA 1
ATOM 1464 C C . PHE A 1 179 ? 2.128 -9.018 -9.681 1.00 93.00 179 PHE A C 1
ATOM 1466 O O . PHE A 1 179 ? 2.816 -8.581 -8.773 1.00 93.00 179 PHE A O 1
ATOM 1473 N N . VAL A 1 180 ? 1.989 -10.332 -9.889 1.00 94.06 180 VAL A N 1
ATOM 1474 C CA . VAL A 1 180 ? 2.592 -11.361 -9.020 1.00 94.06 180 VAL A CA 1
ATOM 1475 C C . VAL A 1 180 ? 4.115 -11.221 -8.853 1.00 94.06 180 VAL A C 1
ATOM 1477 O O . VAL A 1 180 ? 4.667 -11.687 -7.862 1.00 94.06 180 VAL A O 1
ATOM 1480 N N . LYS A 1 181 ? 4.813 -10.566 -9.794 1.00 95.69 181 LYS A N 1
ATOM 1481 C CA . LYS A 1 181 ? 6.259 -10.318 -9.696 1.00 95.69 181 LYS A CA 1
ATOM 1482 C C . LYS A 1 181 ? 6.625 -9.319 -8.601 1.00 95.69 181 LYS A C 1
ATOM 1484 O O . LYS A 1 181 ? 7.742 -9.399 -8.107 1.00 95.69 181 LYS A O 1
ATOM 1489 N N . VAL A 1 182 ? 5.714 -8.413 -8.233 1.00 95.38 182 VAL A N 1
ATOM 1490 C CA . VAL A 1 182 ? 5.906 -7.437 -7.143 1.00 95.38 182 VAL A CA 1
ATOM 1491 C C . VAL A 1 182 ? 6.164 -8.156 -5.813 1.00 95.38 182 VAL A C 1
ATOM 1493 O O . VAL A 1 182 ? 6.924 -7.663 -4.983 1.00 95.38 182 VAL A O 1
ATOM 1496 N N . GLY A 1 183 ? 5.597 -9.355 -5.641 1.00 92.81 183 GLY A N 1
ATOM 1497 C CA . GLY A 1 183 ? 5.678 -10.115 -4.399 1.00 92.81 183 GLY A CA 1
ATOM 1498 C C . GLY A 1 183 ? 4.731 -9.571 -3.329 1.00 92.81 183 GLY A C 1
ATOM 1499 O O . GLY A 1 183 ? 3.770 -8.871 -3.635 1.00 92.81 183 GLY A O 1
ATOM 1500 N N . GLY A 1 184 ? 4.996 -9.926 -2.071 1.00 89.94 184 GLY A N 1
ATOM 1501 C CA . GLY A 1 184 ? 4.121 -9.592 -0.948 1.00 89.94 184 GLY A CA 1
ATOM 1502 C C . GLY A 1 184 ? 2.908 -10.521 -0.835 1.00 89.94 184 GLY A C 1
ATOM 1503 O O . GLY A 1 184 ? 2.943 -11.681 -1.254 1.00 89.94 184 GLY A O 1
ATOM 1504 N N . SER A 1 185 ? 1.841 -10.027 -0.210 1.00 83.69 185 SER A N 1
ATOM 1505 C CA . SER A 1 185 ? 0.595 -10.780 -0.047 1.00 83.69 185 SER A CA 1
ATOM 1506 C C . SER A 1 185 ? -0.189 -10.812 -1.358 1.00 83.69 185 SER A C 1
ATOM 1508 O O . SER A 1 185 ? -0.475 -9.769 -1.923 1.00 83.69 185 SER A O 1
ATOM 1510 N N . ASN A 1 186 ? -0.646 -11.989 -1.800 1.00 84.44 186 ASN A N 1
ATOM 1511 C CA . ASN A 1 186 ? -1.514 -12.112 -2.986 1.00 84.44 186 ASN A CA 1
ATOM 1512 C C . ASN A 1 186 ? -2.881 -11.412 -2.838 1.00 84.44 186 ASN A C 1
ATOM 1514 O O . ASN A 1 186 ? -3.649 -11.360 -3.798 1.00 84.44 186 ASN A O 1
ATOM 1518 N N . ALA A 1 187 ? -3.236 -10.976 -1.627 1.00 84.00 187 ALA A N 1
ATOM 1519 C CA . ALA A 1 187 ? -4.437 -10.187 -1.374 1.00 84.00 187 ALA A CA 1
ATOM 1520 C C . ALA A 1 187 ? -4.197 -8.670 -1.516 1.00 84.00 187 ALA A C 1
ATOM 1522 O O . ALA A 1 187 ? -5.178 -7.922 -1.580 1.00 84.00 187 ALA A O 1
ATOM 1523 N N . GLN A 1 188 ? -2.931 -8.227 -1.525 1.00 78.00 188 GLN A N 1
ATOM 1524 C CA . GLN A 1 188 ? -2.529 -6.821 -1.627 1.00 78.00 188 GLN A CA 1
ATOM 1525 C C . GLN A 1 188 ? -2.353 -6.378 -3.073 1.00 78.00 188 GLN A C 1
ATOM 1527 O O . GLN A 1 188 ? -1.854 -7.175 -3.896 1.00 78.00 188 GLN A O 1
#

Radius of gyration: 16.56 Å; Cα contacts (8 Å, |Δi|>4): 206; chains: 1; bounding box: 42×34×42 Å